Protein AF-A0AAD4MQH0-F1 (afdb_monomer_lite)

Radius of gyration: 22.45 Å; chains: 1; bounding box: 47×45×62 Å

Organism: NCBI:txid166010

pLDDT: mean 78.21, std 15.63, range [33.0, 97.38]

Foldseek 3Di:
DDDDPVVVVVVVVVVVVCCVCVVCVVVCLVVVVVDDPVVVLVVVLVLQLLLQLLLLVLLVLLVLLLCCLQPVPCSVVVCVVVVVVSVCCSNPVSCVLRVCVVPPDDSLVSSLVVLVVSLVSLVVSLVSSVVSNVVVVVVPPVDDPVVVVVVLLSVLSSVLSVLLSVLSVVVSVLSNVLSVVPVPPPPVCPSVSVSSVVVVVVSCCVSPPVSNVVSCCVSDPVVVVVVCVVVVVVVDPPDPPPPPCPDPDPDPPPPPDPD

Sequence (259 aa):
MKLNCGFQNFLNFFCSFVYARFGLVGFFIGAFYMLPKWFLGICFFYNYYNFHAENLSTFFILLNRLTSVLMPFKHKKVWKLLLPISFLAILTIPLLFTLPMNLNSTPTLLSAISSIVFCGICGFLNIATIIAYNATSESRMALSDARRAEQRIELRLTVYAIITFIAQLFFAICMTLIHVACCVLGEGWDRLFFSAFYQLPWVNDFSHIVVPSWVLLWASEPIRRLTKKELGIDKLPFGKSSTSSVAPPATLSCKFYLK

Structure (mmCIF, N/CA/C/O backbone):
data_AF-A0AAD4MQH0-F1
#
_entry.id   AF-A0AAD4MQH0-F1
#
loop_
_atom_site.group_PDB
_atom_site.id
_atom_site.type_symbol
_atom_site.label_atom_id
_atom_site.label_alt_id
_atom_site.label_comp_id
_atom_site.label_asym_id
_atom_site.label_entity_id
_atom_site.label_seq_id
_atom_site.pdbx_PDB_ins_code
_atom_site.Cartn_x
_atom_site.Cartn_y
_atom_site.Cartn_z
_atom_site.occupancy
_atom_site.B_iso_or_equiv
_atom_site.auth_seq_id
_atom_site.auth_comp_id
_atom_site.auth_asym_id
_atom_site.auth_atom_id
_atom_site.pdbx_PDB_model_num
ATOM 1 N N . MET A 1 1 ? 25.972 -12.074 22.407 1.00 46.69 1 MET A N 1
ATOM 2 C CA . MET A 1 1 ? 24.503 -11.981 22.245 1.00 46.69 1 MET A CA 1
ATOM 3 C C . MET A 1 1 ? 24.090 -13.040 21.223 1.00 46.69 1 MET A C 1
ATOM 5 O O . MET A 1 1 ? 24.496 -12.927 20.077 1.00 46.69 1 MET A O 1
ATOM 9 N N . LYS A 1 2 ? 23.433 -14.138 21.631 1.00 57.56 2 LYS A N 1
ATOM 10 C CA . LYS A 1 2 ? 23.021 -15.205 20.695 1.00 57.56 2 LYS A CA 1
ATOM 11 C C . LYS A 1 2 ? 21.746 -14.756 19.979 1.00 57.56 2 LYS A C 1
ATOM 13 O O . LYS A 1 2 ? 20.733 -14.539 20.639 1.00 57.56 2 LYS A O 1
ATOM 18 N N . LEU A 1 3 ? 21.805 -14.579 18.660 1.00 52.97 3 LEU A N 1
ATOM 19 C CA . LEU A 1 3 ? 20.613 -14.335 17.850 1.00 52.97 3 LEU A CA 1
ATOM 20 C C . LEU A 1 3 ? 19.692 -15.557 17.918 1.00 52.97 3 LEU A C 1
ATOM 22 O O . LEU A 1 3 ? 20.143 -16.701 17.944 1.00 52.97 3 LEU A O 1
ATOM 26 N N . ASN A 1 4 ? 18.390 -15.295 18.000 1.00 82.25 4 ASN A N 1
ATOM 27 C CA . ASN A 1 4 ? 17.376 -16.334 18.092 1.00 82.25 4 ASN A CA 1
ATOM 28 C C . ASN A 1 4 ? 17.416 -17.198 16.817 1.00 82.25 4 ASN A C 1
ATOM 30 O O . ASN A 1 4 ? 17.477 -16.654 15.713 1.00 82.25 4 ASN A O 1
ATOM 34 N N . CYS A 1 5 ? 17.375 -18.527 16.952 1.00 70.94 5 CYS A N 1
ATOM 35 C CA . CYS A 1 5 ? 17.541 -19.474 15.838 1.00 70.94 5 CYS A CA 1
ATOM 36 C C . CYS A 1 5 ? 16.566 -19.189 14.675 1.00 70.94 5 CYS A C 1
ATOM 38 O O . CYS A 1 5 ? 16.944 -19.261 13.507 1.00 70.94 5 CYS A O 1
ATOM 40 N N . GLY A 1 6 ? 15.344 -18.739 14.985 1.00 78.94 6 GLY A N 1
ATOM 41 C CA . GLY A 1 6 ? 14.366 -18.327 13.973 1.00 78.94 6 GLY A CA 1
ATOM 42 C C . GLY A 1 6 ? 14.792 -17.112 13.140 1.00 78.94 6 GLY A C 1
ATOM 43 O O . GLY A 1 6 ? 14.557 -17.084 11.936 1.00 78.94 6 GLY A O 1
ATOM 44 N N . PHE A 1 7 ? 15.468 -16.131 13.745 1.00 66.62 7 PHE A N 1
ATOM 45 C CA . PHE A 1 7 ? 15.927 -14.937 13.032 1.00 66.62 7 PHE A CA 1
ATOM 46 C C . PHE A 1 7 ? 17.109 -15.245 12.107 1.00 66.62 7 PHE A C 1
ATOM 48 O O . PHE A 1 7 ? 17.187 -14.718 11.001 1.00 66.62 7 PHE A O 1
ATOM 55 N N . GLN A 1 8 ? 17.996 -16.153 12.520 1.00 71.94 8 GLN A N 1
ATOM 56 C CA . GLN A 1 8 ? 19.110 -16.584 11.679 1.00 71.94 8 GLN A CA 1
ATOM 57 C C . GLN A 1 8 ? 18.639 -17.410 10.474 1.00 71.94 8 GLN A C 1
ATOM 59 O O . GLN A 1 8 ? 19.115 -17.196 9.362 1.00 71.94 8 GLN A O 1
ATOM 64 N N . ASN A 1 9 ? 17.648 -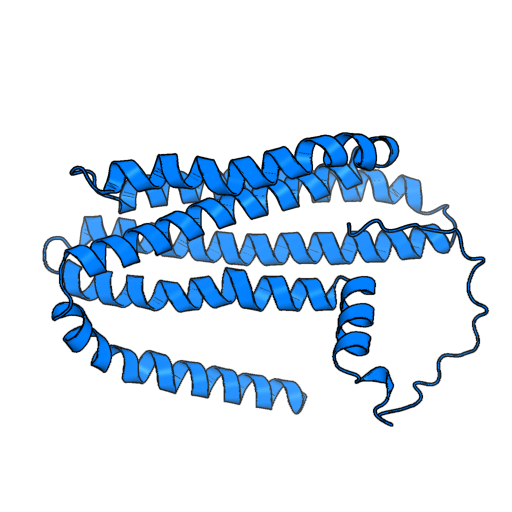18.286 10.661 1.00 70.94 9 ASN A N 1
ATOM 65 C CA . ASN A 1 9 ? 17.029 -19.018 9.553 1.00 70.94 9 ASN A CA 1
ATOM 66 C C . ASN A 1 9 ? 16.308 -18.077 8.578 1.00 70.94 9 ASN A C 1
ATOM 68 O O . ASN A 1 9 ? 16.413 -18.259 7.366 1.00 70.94 9 ASN A O 1
ATOM 72 N N . PHE A 1 10 ? 15.636 -17.042 9.091 1.00 74.31 10 PHE A N 1
ATOM 73 C CA . PHE A 1 10 ? 15.034 -16.000 8.260 1.00 74.31 10 PHE A CA 1
ATOM 74 C C . PHE A 1 10 ? 16.085 -15.242 7.441 1.00 74.31 10 PHE A C 1
ATOM 76 O O . PHE A 1 10 ? 15.916 -15.097 6.234 1.00 74.31 10 PHE A O 1
ATOM 83 N N . LEU A 1 11 ? 17.189 -14.815 8.063 1.00 67.38 11 LEU A N 1
ATOM 84 C CA . LEU A 1 11 ? 18.286 -14.138 7.365 1.00 67.38 11 LEU A CA 1
ATOM 85 C C . LEU A 1 11 ? 18.920 -15.023 6.290 1.00 67.38 11 LEU A C 1
ATOM 87 O O . LEU A 1 11 ? 19.138 -14.559 5.178 1.00 67.38 11 LEU A O 1
ATOM 91 N N . ASN A 1 12 ? 19.172 -16.298 6.584 1.00 67.12 12 ASN A N 1
ATOM 92 C CA . ASN A 1 12 ? 19.755 -17.225 5.612 1.00 67.12 12 ASN A CA 1
ATOM 93 C C . ASN A 1 12 ? 18.812 -17.493 4.431 1.00 67.12 12 ASN A C 1
ATOM 95 O O . ASN A 1 12 ? 19.265 -17.536 3.285 1.00 67.12 12 ASN A O 1
ATOM 99 N N . PHE A 1 13 ? 17.508 -17.630 4.692 1.00 74.31 13 PHE A N 1
ATOM 100 C CA . PHE A 1 13 ? 16.491 -17.722 3.646 1.00 74.31 13 PHE A CA 1
ATOM 101 C C . PHE A 1 13 ? 16.449 -16.442 2.805 1.00 74.31 13 PHE A C 1
ATOM 103 O O . PHE A 1 13 ? 16.521 -16.516 1.582 1.00 74.31 13 PHE A O 1
ATOM 110 N N . PHE A 1 14 ? 16.406 -15.277 3.453 1.00 68.50 14 PHE A N 1
ATOM 111 C CA . PHE A 1 14 ? 16.384 -13.976 2.792 1.00 68.50 14 PHE A CA 1
ATOM 112 C C . PHE A 1 14 ? 17.628 -13.764 1.920 1.00 68.50 14 PHE A C 1
ATOM 114 O O . PHE A 1 14 ? 17.500 -13.445 0.744 1.00 68.50 14 PHE A O 1
ATOM 121 N N . CYS A 1 15 ? 18.827 -14.030 2.442 1.00 63.38 15 CYS A N 1
ATOM 122 C CA . CYS A 1 15 ? 20.080 -13.903 1.698 1.00 63.38 15 CYS A CA 1
ATOM 123 C C . CYS A 1 15 ? 20.183 -14.901 0.538 1.00 63.38 15 CYS A C 1
ATOM 125 O O . CYS A 1 15 ? 20.627 -14.520 -0.540 1.00 63.38 15 CYS A O 1
ATOM 127 N N . SER A 1 16 ? 19.750 -16.155 0.714 1.00 61.25 16 SER A N 1
ATOM 128 C CA . SER A 1 16 ? 19.747 -17.153 -0.371 1.00 61.25 16 SER A CA 1
ATOM 129 C C . SER A 1 16 ? 18.724 -16.807 -1.453 1.00 61.25 16 SER A C 1
ATOM 131 O O . SER A 1 16 ? 18.993 -16.975 -2.639 1.00 61.25 16 SER A O 1
ATOM 133 N N . PHE A 1 17 ? 17.569 -16.272 -1.055 1.00 59.50 17 PHE A N 1
ATOM 134 C CA . PHE A 1 17 ? 16.542 -15.767 -1.959 1.00 59.50 17 PHE A CA 1
ATOM 135 C C . PHE A 1 17 ? 17.044 -14.554 -2.755 1.00 59.50 17 PHE A C 1
ATOM 137 O O . PHE A 1 17 ? 16.900 -14.519 -3.977 1.00 59.50 17 PHE A O 1
ATOM 144 N N . VAL A 1 18 ? 17.703 -13.603 -2.086 1.00 53.97 18 VAL A N 1
ATOM 145 C CA . VAL A 1 18 ? 18.373 -12.460 -2.720 1.00 53.97 18 VAL A CA 1
ATOM 146 C C . VAL A 1 18 ? 19.479 -12.954 -3.660 1.00 53.97 18 VAL A C 1
ATOM 148 O O . VAL A 1 18 ? 19.509 -12.583 -4.822 1.00 53.97 18 VAL A O 1
ATOM 151 N N . TYR A 1 19 ? 20.351 -13.867 -3.249 1.00 55.84 19 TYR A N 1
ATOM 152 C CA . TYR A 1 19 ? 21.415 -14.367 -4.123 1.00 55.84 19 TYR A CA 1
ATOM 153 C C . TYR A 1 19 ? 20.875 -15.091 -5.370 1.00 55.84 19 TYR A C 1
ATOM 155 O O . TYR A 1 19 ? 21.258 -14.764 -6.493 1.00 55.84 19 TYR A O 1
ATOM 163 N N . ALA A 1 20 ? 19.926 -16.016 -5.197 1.00 52.56 20 ALA A N 1
ATOM 164 C CA . ALA A 1 20 ? 19.334 -16.780 -6.296 1.00 52.56 20 ALA A CA 1
ATOM 165 C C . ALA A 1 20 ? 18.521 -15.914 -7.270 1.00 52.56 20 ALA A C 1
ATOM 167 O O . ALA A 1 20 ? 18.295 -16.316 -8.408 1.00 52.56 20 ALA A O 1
ATOM 168 N N . ARG A 1 21 ? 18.063 -14.732 -6.849 1.00 54.84 21 ARG A N 1
ATOM 169 C CA . ARG A 1 21 ? 17.312 -13.816 -7.712 1.00 54.84 21 ARG A CA 1
ATOM 170 C C . ARG A 1 21 ? 18.204 -12.717 -8.280 1.00 54.84 21 ARG A C 1
ATOM 172 O O . ARG A 1 21 ? 18.237 -12.546 -9.486 1.00 54.84 21 ARG A O 1
ATOM 179 N N . PHE A 1 22 ? 19.007 -12.038 -7.477 1.00 49.97 22 PHE A N 1
ATOM 180 C CA . PHE A 1 22 ? 19.859 -10.941 -7.943 1.00 49.97 22 PHE A CA 1
ATOM 181 C C . PHE A 1 22 ? 21.112 -11.425 -8.688 1.00 49.97 22 PHE A C 1
ATOM 183 O O . PHE A 1 22 ? 21.545 -10.759 -9.624 1.00 49.97 22 PHE A O 1
ATOM 190 N N . GLY A 1 23 ? 21.661 -12.596 -8.342 1.00 51.56 23 GLY A N 1
ATOM 191 C CA . GLY A 1 23 ? 22.808 -13.190 -9.042 1.00 51.56 23 GLY A CA 1
ATOM 192 C C . GLY A 1 23 ? 22.455 -13.813 -10.399 1.00 51.56 23 GLY A C 1
ATOM 193 O O . GLY A 1 23 ? 23.304 -13.871 -11.283 1.00 51.56 23 GLY A O 1
ATOM 194 N N . LEU A 1 24 ? 21.198 -14.237 -10.589 1.00 49.22 24 LEU A N 1
ATOM 195 C CA . LEU A 1 24 ? 20.719 -14.893 -11.815 1.00 49.22 24 LEU A CA 1
ATOM 196 C C . LEU A 1 24 ? 19.849 -13.993 -12.709 1.00 49.22 24 LEU A C 1
ATOM 198 O O . LEU A 1 24 ? 19.660 -14.324 -13.871 1.00 49.22 24 LEU A O 1
ATOM 202 N N . VAL A 1 25 ? 19.327 -12.850 -12.248 1.00 52.19 25 VAL A N 1
ATOM 203 C CA . VAL A 1 25 ? 18.443 -11.988 -13.071 1.00 52.19 25 VAL A CA 1
ATOM 204 C C . VAL A 1 25 ? 19.162 -11.326 -14.253 1.00 52.19 25 VAL A C 1
ATOM 206 O O . VAL A 1 25 ? 18.524 -11.078 -15.276 1.00 52.19 25 VAL A O 1
ATOM 209 N N . GLY A 1 26 ? 20.490 -11.171 -14.204 1.00 54.34 26 GLY A N 1
ATOM 210 C CA . GLY A 1 26 ? 21.277 -10.811 -15.392 1.00 54.34 26 GLY A CA 1
ATOM 211 C C . GLY A 1 26 ? 21.066 -11.774 -16.573 1.00 54.34 26 GLY A C 1
ATOM 212 O O . GLY A 1 26 ? 21.124 -11.354 -17.725 1.00 54.34 26 GLY A O 1
ATOM 213 N N . PHE A 1 27 ? 20.729 -13.040 -16.296 1.00 57.62 27 PHE A N 1
ATOM 214 C CA . PHE A 1 27 ? 20.430 -14.059 -17.304 1.00 57.62 27 PHE A CA 1
ATOM 215 C C . PHE A 1 27 ? 19.118 -13.786 -18.060 1.00 57.62 27 PHE A C 1
ATOM 217 O O . PHE A 1 27 ? 19.042 -13.986 -19.270 1.00 57.62 27 PHE A O 1
ATOM 224 N N . PHE A 1 28 ? 18.084 -13.289 -17.372 1.00 62.62 28 PHE A N 1
ATOM 225 C CA . PHE A 1 28 ? 16.761 -13.076 -17.972 1.00 62.62 28 PHE A CA 1
ATOM 226 C C . PHE A 1 28 ? 16.644 -11.769 -18.757 1.00 62.62 28 PHE A C 1
ATOM 228 O O . PHE A 1 28 ? 15.748 -11.652 -19.591 1.00 62.62 28 PHE A O 1
ATOM 235 N N . ILE A 1 29 ? 17.564 -10.820 -18.553 1.00 67.06 29 ILE A N 1
ATOM 236 C CA . ILE A 1 29 ? 17.613 -9.572 -19.327 1.00 67.06 29 ILE A CA 1
ATOM 237 C C . ILE A 1 29 ? 17.677 -9.874 -20.833 1.00 67.06 29 ILE A C 1
ATOM 239 O O . ILE A 1 29 ? 16.937 -9.276 -21.611 1.00 67.06 29 ILE A O 1
ATOM 243 N N . GLY A 1 30 ? 18.498 -10.849 -21.242 1.00 70.50 30 GLY A N 1
ATOM 244 C CA . GLY A 1 30 ? 18.617 -11.255 -22.646 1.00 70.50 30 GLY A CA 1
ATOM 245 C C . GLY A 1 30 ? 17.314 -11.816 -23.223 1.00 70.50 30 GLY A C 1
ATOM 246 O O . GLY A 1 30 ? 16.876 -11.380 -24.284 1.00 70.50 30 GLY A O 1
ATOM 247 N N . ALA A 1 31 ? 16.654 -12.725 -22.497 1.00 73.19 31 ALA A N 1
ATOM 248 C CA . ALA A 1 31 ? 15.363 -13.287 -22.904 1.00 73.19 31 ALA A CA 1
ATOM 249 C C . ALA A 1 31 ? 14.266 -12.216 -22.987 1.00 73.19 31 ALA A C 1
ATOM 251 O O . ALA A 1 31 ? 13.379 -12.294 -23.833 1.00 73.19 31 ALA A O 1
ATOM 252 N N . PHE A 1 32 ? 14.334 -11.191 -22.139 1.00 69.31 32 PHE A N 1
ATOM 253 C CA . PHE A 1 32 ? 13.343 -10.131 -22.148 1.00 69.31 32 PHE A CA 1
ATOM 254 C C . PHE A 1 32 ? 13.500 -9.162 -23.318 1.00 69.31 32 PHE A C 1
ATOM 256 O O . PHE A 1 32 ? 12.503 -8.745 -23.900 1.00 69.31 32 PHE A O 1
ATOM 263 N N . TYR A 1 33 ? 14.732 -8.850 -23.729 1.00 71.62 33 TYR A N 1
ATOM 264 C CA . TYR A 1 33 ? 14.957 -8.076 -24.956 1.00 71.62 33 TYR A CA 1
ATOM 265 C C . TYR A 1 33 ? 14.463 -8.791 -26.218 1.00 71.62 33 TYR A C 1
ATOM 267 O O . TYR A 1 33 ? 14.239 -8.143 -27.238 1.00 71.62 33 TYR A O 1
ATOM 275 N N . MET A 1 34 ? 14.261 -10.109 -26.147 1.00 82.12 34 MET A N 1
ATOM 276 C CA . MET A 1 34 ? 13.648 -10.888 -27.221 1.00 82.12 34 MET A CA 1
ATOM 277 C C . MET A 1 34 ? 12.112 -10.837 -27.209 1.00 82.12 34 MET A C 1
ATOM 279 O O . MET A 1 34 ? 11.488 -11.313 -28.158 1.00 82.12 34 MET A O 1
ATOM 283 N N . LEU A 1 35 ? 11.477 -10.276 -26.171 1.00 78.69 35 LEU A N 1
ATOM 284 C CA . LEU A 1 35 ? 10.020 -10.195 -26.110 1.00 78.69 35 LEU A CA 1
ATOM 285 C C . LEU A 1 35 ? 9.473 -9.129 -27.072 1.00 78.69 35 LEU A C 1
ATOM 287 O O . LEU A 1 35 ? 10.065 -8.059 -27.242 1.00 78.69 35 LEU A O 1
ATOM 291 N N . PRO A 1 36 ? 8.297 -9.370 -27.676 1.00 85.88 36 PRO A N 1
ATOM 292 C CA . PRO A 1 36 ? 7.655 -8.389 -28.540 1.00 85.88 36 PRO A CA 1
ATOM 293 C C . PRO A 1 36 ? 7.344 -7.074 -27.811 1.00 85.88 36 PRO A C 1
ATOM 295 O O . PRO A 1 36 ? 6.862 -7.081 -26.679 1.00 85.88 36 PRO A O 1
ATOM 298 N N . LYS A 1 37 ? 7.505 -5.934 -28.497 1.00 80.25 37 LYS A N 1
ATOM 299 C CA . LYS A 1 37 ? 7.244 -4.589 -27.937 1.00 80.25 37 LYS A CA 1
ATOM 300 C C . LYS A 1 37 ? 5.857 -4.441 -27.299 1.00 80.25 37 LYS A C 1
ATOM 302 O O . LYS A 1 37 ? 5.732 -3.803 -26.260 1.00 80.25 37 LYS A O 1
ATOM 307 N N . TRP A 1 38 ? 4.824 -5.042 -27.895 1.00 84.00 38 TRP A N 1
ATOM 308 C CA . TRP A 1 38 ? 3.459 -4.993 -27.357 1.00 84.00 38 TRP A CA 1
ATOM 309 C C . TRP A 1 38 ? 3.357 -5.668 -25.983 1.00 84.00 38 TRP A C 1
ATOM 311 O O . TRP A 1 38 ? 2.655 -5.172 -25.106 1.00 84.00 38 TRP A O 1
ATOM 321 N N . PHE A 1 39 ? 4.099 -6.758 -25.771 1.00 80.31 39 PHE A N 1
ATOM 322 C CA . PHE A 1 39 ? 4.137 -7.462 -24.495 1.00 80.31 39 PHE A CA 1
ATOM 323 C C . PHE A 1 39 ? 4.834 -6.608 -23.434 1.00 80.31 39 PHE A C 1
ATOM 325 O O . PHE A 1 39 ? 4.336 -6.482 -22.318 1.00 80.31 39 PHE A O 1
ATOM 332 N N . LEU A 1 40 ? 5.924 -5.930 -23.812 1.00 76.69 40 LEU A N 1
ATOM 333 C CA . LEU A 1 40 ? 6.601 -4.977 -22.929 1.00 76.69 40 LEU A CA 1
ATOM 334 C C . LEU A 1 40 ? 5.663 -3.848 -22.504 1.00 76.69 40 LEU A C 1
ATOM 336 O O . LEU A 1 40 ? 5.616 -3.509 -21.324 1.00 76.69 40 LEU A O 1
ATOM 340 N N . GLY A 1 41 ? 4.874 -3.319 -23.442 1.00 79.06 41 GLY A N 1
ATOM 341 C CA . GLY A 1 41 ? 3.848 -2.316 -23.159 1.00 79.06 41 GLY A CA 1
ATOM 342 C C . GLY A 1 41 ? 2.825 -2.785 -22.119 1.00 79.06 41 GLY A C 1
ATOM 343 O O . GLY A 1 41 ? 2.518 -2.036 -21.194 1.00 79.06 41 GLY A O 1
ATOM 344 N N . ILE A 1 42 ? 2.355 -4.036 -22.207 1.00 80.88 42 ILE A N 1
ATOM 345 C CA . ILE A 1 42 ? 1.445 -4.628 -21.209 1.00 80.88 42 ILE A CA 1
ATOM 346 C C . ILE A 1 42 ? 2.120 -4.729 -19.836 1.00 80.88 42 ILE A C 1
ATOM 348 O O . ILE A 1 42 ? 1.516 -4.355 -18.830 1.00 80.88 42 ILE A O 1
ATOM 352 N N . CYS A 1 43 ? 3.372 -5.195 -19.777 1.00 79.81 43 CYS A N 1
ATOM 353 C CA . CYS A 1 43 ? 4.120 -5.277 -18.520 1.00 79.81 43 CYS A CA 1
ATOM 354 C C . CYS A 1 43 ? 4.306 -3.896 -17.875 1.00 79.81 43 CYS A C 1
ATOM 356 O O . CYS A 1 43 ? 4.086 -3.746 -16.672 1.00 79.81 43 CYS A O 1
ATOM 358 N N . PHE A 1 44 ? 4.666 -2.879 -18.664 1.00 77.75 44 PHE A N 1
ATOM 359 C CA . PHE A 1 44 ? 4.772 -1.505 -18.175 1.00 77.75 44 PHE A CA 1
ATOM 360 C C . PHE A 1 44 ? 3.427 -0.987 -17.672 1.00 77.75 44 PHE A C 1
ATOM 362 O O . PHE A 1 44 ? 3.360 -0.486 -16.550 1.00 77.75 44 PHE A O 1
ATOM 369 N N . PHE A 1 45 ? 2.356 -1.160 -18.450 1.00 84.44 45 PHE A N 1
ATOM 370 C CA . PHE A 1 45 ? 1.009 -0.764 -18.046 1.00 84.44 45 PHE A CA 1
ATOM 371 C C . PHE A 1 45 ? 0.624 -1.374 -16.695 1.00 84.44 45 PHE A C 1
ATOM 373 O O . PHE A 1 45 ? 0.202 -0.646 -15.800 1.00 84.44 45 PHE A O 1
ATOM 380 N N . TYR A 1 46 ? 0.819 -2.685 -16.525 1.00 84.75 46 TYR A N 1
ATOM 381 C CA . TYR A 1 46 ? 0.490 -3.389 -15.286 1.00 84.75 46 TYR A CA 1
ATOM 382 C C . TYR A 1 46 ? 1.287 -2.852 -14.090 1.00 84.75 46 TYR A C 1
ATOM 384 O O . TYR A 1 46 ? 0.706 -2.570 -13.043 1.00 84.75 46 TYR A O 1
ATOM 392 N N . ASN A 1 47 ? 2.597 -2.649 -14.249 1.00 81.38 47 ASN A N 1
ATOM 393 C CA . ASN A 1 47 ? 3.449 -2.130 -13.177 1.00 81.38 47 ASN A CA 1
ATOM 394 C C . ASN A 1 47 ? 3.040 -0.714 -12.748 1.00 81.38 47 ASN A C 1
ATOM 396 O O . ASN A 1 47 ? 2.837 -0.467 -11.561 1.00 81.38 47 ASN A O 1
ATOM 400 N N . TYR A 1 48 ? 2.863 0.208 -13.699 1.00 82.62 48 TYR A N 1
ATOM 401 C CA . TYR A 1 48 ? 2.441 1.575 -13.376 1.00 82.62 48 TYR A CA 1
ATOM 402 C C . TYR A 1 48 ? 1.021 1.621 -12.803 1.00 82.62 48 TYR A C 1
ATOM 404 O O . TYR A 1 48 ? 0.748 2.400 -11.889 1.00 82.62 48 TYR A O 1
ATOM 412 N N . TYR A 1 49 ? 0.120 0.775 -13.305 1.00 88.69 49 TYR A N 1
ATOM 413 C CA . TYR A 1 49 ? -1.257 0.714 -12.826 1.00 88.69 49 TYR A CA 1
ATOM 414 C C . TYR A 1 49 ? -1.301 0.283 -11.361 1.00 88.69 49 TYR A C 1
ATOM 416 O O . TYR A 1 49 ? -1.912 0.974 -10.543 1.00 88.69 49 TYR A O 1
ATOM 424 N N . ASN A 1 50 ? -0.607 -0.807 -11.018 1.00 87.00 50 ASN A N 1
ATOM 425 C CA . ASN A 1 50 ? -0.548 -1.290 -9.640 1.00 87.00 50 ASN A CA 1
ATOM 426 C C . ASN A 1 50 ? 0.084 -0.260 -8.713 1.00 87.00 50 ASN A C 1
ATOM 428 O O . ASN A 1 50 ? -0.497 0.040 -7.674 1.00 87.00 50 ASN A O 1
ATOM 432 N N . PHE A 1 51 ? 1.175 0.376 -9.143 1.00 85.06 51 PHE A N 1
ATOM 433 C CA . PHE A 1 51 ? 1.816 1.437 -8.375 1.00 85.06 51 PHE A CA 1
ATOM 434 C C . PHE A 1 51 ? 0.834 2.559 -7.981 1.00 85.06 51 PHE A C 1
ATOM 436 O O . PHE A 1 51 ? 0.746 2.961 -6.816 1.00 85.06 51 PHE A O 1
ATOM 443 N N . HIS A 1 52 ? 0.047 3.069 -8.934 1.00 89.12 52 HIS A N 1
ATOM 444 C CA . HIS A 1 52 ? -0.952 4.098 -8.634 1.00 89.12 52 HIS A CA 1
ATOM 445 C C . HIS A 1 52 ? -2.114 3.555 -7.786 1.00 89.12 52 HIS A C 1
ATOM 447 O O . HIS A 1 52 ? -2.579 4.250 -6.877 1.00 89.12 52 HIS A O 1
ATOM 453 N N . ALA A 1 53 ? -2.570 2.325 -8.047 1.00 91.81 53 ALA A N 1
ATOM 454 C CA . ALA A 1 53 ? -3.633 1.678 -7.277 1.00 91.81 53 ALA A CA 1
ATOM 455 C C . ALA A 1 53 ? -3.243 1.506 -5.801 1.00 91.81 53 ALA A C 1
ATOM 457 O O . ALA A 1 53 ? -4.050 1.752 -4.904 1.00 91.81 53 ALA A O 1
ATOM 458 N N . GLU A 1 54 ? -1.992 1.150 -5.533 1.00 86.81 54 GLU A N 1
ATOM 459 C CA . GLU A 1 54 ? -1.452 0.948 -4.190 1.00 86.81 54 GLU A CA 1
ATOM 460 C C . GLU A 1 54 ? -1.264 2.261 -3.433 1.00 86.81 54 GLU A C 1
ATOM 462 O O . GLU A 1 54 ? -1.615 2.349 -2.252 1.00 86.81 54 GLU A O 1
ATOM 467 N N . ASN A 1 55 ? -0.760 3.306 -4.095 1.00 89.38 55 ASN A N 1
ATOM 468 C CA . ASN A 1 55 ? -0.690 4.644 -3.503 1.00 89.38 55 ASN A CA 1
ATOM 469 C C . ASN A 1 55 ? -2.077 5.121 -3.062 1.00 89.38 55 ASN A C 1
ATOM 471 O O . ASN A 1 55 ? -2.254 5.612 -1.942 1.00 89.38 55 ASN A O 1
ATOM 475 N N . LEU A 1 56 ? -3.080 4.905 -3.913 1.00 93.75 56 LEU A N 1
ATOM 476 C CA . LEU A 1 56 ? -4.456 5.274 -3.621 1.00 93.75 56 LEU A CA 1
ATOM 477 C C . LEU A 1 56 ? -5.083 4.386 -2.531 1.00 93.75 56 LEU A C 1
ATOM 479 O O . LEU A 1 56 ? -5.792 4.887 -1.657 1.00 93.75 56 LEU A O 1
ATOM 483 N N . SER A 1 57 ? -4.776 3.088 -2.524 1.00 92.31 57 SER A N 1
ATOM 484 C CA . SER A 1 57 ? -5.187 2.160 -1.465 1.00 92.31 57 SER A CA 1
ATOM 485 C C . SER A 1 57 ? -4.652 2.597 -0.100 1.00 92.31 57 SER A C 1
ATOM 487 O O . SER A 1 57 ? -5.423 2.735 0.855 1.00 92.31 57 SER A O 1
ATOM 489 N N . THR A 1 58 ? -3.360 2.920 -0.003 1.00 90.69 58 THR A N 1
ATOM 490 C CA . THR A 1 58 ? -2.776 3.394 1.259 1.00 90.69 58 THR A CA 1
ATOM 491 C C . THR A 1 58 ? -3.340 4.738 1.685 1.00 90.69 58 THR A C 1
ATOM 493 O O . THR A 1 58 ? -3.632 4.911 2.868 1.00 90.69 58 THR A O 1
ATOM 496 N N . PHE A 1 59 ? -3.590 5.657 0.749 1.00 94.44 59 PHE A N 1
ATOM 497 C CA . PHE A 1 59 ? -4.318 6.889 1.052 1.00 94.44 59 PHE A CA 1
ATOM 498 C C . PHE A 1 59 ? -5.663 6.595 1.739 1.00 94.44 59 PHE A C 1
ATOM 500 O O . PHE A 1 59 ? -5.941 7.144 2.808 1.00 94.44 59 PHE A O 1
ATOM 507 N N . PHE A 1 60 ? -6.473 5.680 1.195 1.00 95.25 60 PHE A N 1
ATOM 508 C CA . PHE A 1 60 ? -7.757 5.319 1.802 1.00 95.25 60 PHE A CA 1
ATOM 509 C C . PHE A 1 60 ? -7.609 4.579 3.136 1.00 95.25 60 PHE A C 1
ATOM 511 O O . PHE A 1 60 ? -8.402 4.822 4.048 1.00 95.25 60 PHE A O 1
ATOM 518 N N . ILE A 1 61 ? -6.591 3.733 3.305 1.00 92.44 61 ILE A N 1
ATOM 519 C CA . ILE A 1 61 ? -6.282 3.094 4.595 1.00 92.44 61 ILE A CA 1
ATOM 520 C C . ILE A 1 61 ? -5.946 4.156 5.650 1.00 92.44 61 ILE A C 1
ATOM 522 O O . ILE A 1 61 ? -6.471 4.108 6.765 1.00 92.44 61 ILE A O 1
ATOM 526 N N . LEU A 1 62 ? -5.113 5.139 5.313 1.00 93.69 62 LEU A N 1
ATOM 527 C CA . LEU A 1 62 ? -4.737 6.223 6.221 1.00 93.69 62 LEU A CA 1
ATOM 528 C C . LEU A 1 62 ? -5.921 7.131 6.539 1.00 93.69 62 LEU A C 1
ATOM 530 O O . LEU A 1 62 ? -6.150 7.468 7.701 1.00 93.69 62 LEU A O 1
ATOM 534 N N . LEU A 1 63 ? -6.741 7.447 5.539 1.00 95.50 63 LEU A N 1
ATOM 535 C CA . LEU A 1 63 ? -7.979 8.189 5.739 1.00 95.50 63 LEU A CA 1
ATOM 536 C C . LEU A 1 63 ? -8.955 7.420 6.644 1.00 95.50 63 LEU A C 1
ATOM 538 O O . LEU A 1 63 ? -9.613 8.019 7.501 1.00 95.50 63 LEU A O 1
ATOM 542 N N . ASN A 1 64 ? -9.030 6.092 6.504 1.00 94.75 64 ASN A N 1
ATOM 543 C CA . ASN A 1 64 ? -9.836 5.227 7.369 1.00 94.75 64 ASN A CA 1
ATOM 544 C C . ASN A 1 64 ? -9.383 5.308 8.818 1.00 94.75 64 ASN A C 1
ATOM 546 O O . ASN A 1 64 ? -10.220 5.470 9.712 1.00 94.75 64 ASN A O 1
ATOM 550 N N . ARG A 1 65 ? -8.068 5.267 9.033 1.00 93.06 65 ARG A N 1
ATOM 551 C CA . ARG A 1 65 ? -7.460 5.393 10.357 1.00 93.06 65 ARG A CA 1
ATOM 552 C C . ARG A 1 65 ? -7.734 6.753 10.966 1.00 93.06 65 ARG A C 1
ATO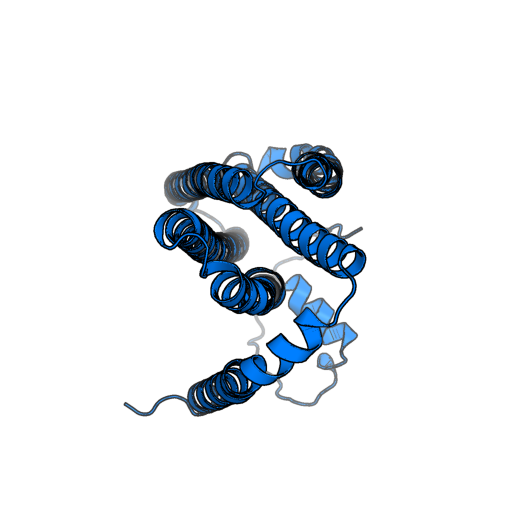M 554 O O . ARG A 1 65 ? -8.305 6.804 12.055 1.00 93.06 65 ARG A O 1
ATOM 561 N N . LEU A 1 66 ? -7.440 7.827 10.243 1.00 95.06 66 LEU A N 1
ATOM 562 C CA . LEU A 1 66 ? -7.691 9.185 10.707 1.00 95.06 66 LEU A CA 1
ATOM 563 C C . LEU A 1 66 ? -9.168 9.375 11.083 1.00 95.06 66 LEU A C 1
ATOM 565 O O . LEU A 1 66 ? -9.480 9.869 12.165 1.00 95.06 66 LEU A O 1
ATOM 569 N N . THR A 1 67 ? -10.086 8.885 10.244 1.00 94.94 67 THR A N 1
ATOM 570 C CA . THR A 1 67 ? -11.533 8.926 10.514 1.00 94.94 67 THR A CA 1
ATOM 571 C C . THR A 1 67 ? -11.912 8.121 11.758 1.00 94.94 67 THR A C 1
ATOM 573 O O . THR A 1 67 ? -12.778 8.552 12.518 1.00 94.94 67 THR A O 1
ATOM 576 N N . SER A 1 68 ? -11.300 6.950 11.975 1.00 93.25 68 SER A N 1
ATOM 577 C CA . SER A 1 68 ? -11.594 6.106 13.144 1.00 93.25 68 SER A CA 1
ATOM 578 C C . SER A 1 68 ? -11.167 6.765 14.452 1.00 93.25 68 SER A C 1
ATOM 580 O O . SER A 1 68 ? -11.877 6.662 15.450 1.00 93.25 68 SER A O 1
ATOM 582 N N . VAL A 1 69 ? -10.056 7.506 14.417 1.00 92.38 69 VAL A N 1
ATOM 583 C CA . VAL A 1 69 ? -9.527 8.226 15.576 1.00 92.38 69 VAL A CA 1
ATOM 584 C C . VAL A 1 69 ? -10.339 9.495 15.839 1.00 92.38 69 VAL A C 1
ATOM 586 O O . VAL A 1 69 ? -10.798 9.694 16.962 1.00 92.38 69 VAL A O 1
ATOM 589 N N . LEU A 1 70 ? -10.565 10.323 14.812 1.00 94.38 70 LEU A N 1
ATOM 590 C CA . LEU A 1 70 ? -11.253 11.612 14.957 1.00 94.38 70 LEU A CA 1
ATOM 591 C C . LEU A 1 70 ? -12.764 11.475 15.180 1.00 94.38 70 LEU A C 1
ATOM 593 O O . LEU A 1 70 ? -13.366 12.288 15.877 1.00 94.38 70 LEU A O 1
ATOM 597 N N . MET A 1 71 ? -13.407 10.481 14.561 1.00 94.00 71 MET A N 1
ATOM 598 C CA . MET A 1 71 ? -14.870 10.378 14.506 1.00 94.00 71 MET A CA 1
ATOM 599 C C . MET A 1 71 ? -15.381 8.962 14.818 1.00 94.00 71 MET A C 1
ATOM 601 O O . MET A 1 71 ? -16.131 8.392 14.016 1.00 94.00 71 MET A O 1
ATOM 605 N N . PRO A 1 72 ? -15.077 8.389 15.998 1.00 89.62 72 PRO A N 1
ATOM 606 C CA . PRO A 1 72 ? -15.408 6.997 16.314 1.00 89.62 72 PRO A CA 1
ATOM 607 C C . PRO A 1 72 ? -16.914 6.693 16.214 1.00 89.62 72 PRO A C 1
ATOM 609 O O . PRO A 1 72 ? -17.310 5.667 15.666 1.00 89.62 72 PRO A O 1
ATOM 612 N N . PHE A 1 73 ? -17.784 7.617 16.643 1.00 91.25 73 PHE A N 1
ATOM 613 C CA . PHE A 1 73 ? -19.243 7.416 16.619 1.00 91.25 73 PHE A CA 1
ATOM 614 C C . PHE A 1 73 ? -19.860 7.456 15.213 1.00 91.25 73 PHE A C 1
ATOM 616 O O . PHE A 1 73 ? -20.907 6.853 14.970 1.00 91.25 73 PHE A O 1
ATOM 623 N N . LYS A 1 74 ? -19.235 8.181 14.277 1.00 93.94 74 LYS A N 1
ATOM 624 C CA . LYS A 1 74 ? -19.730 8.336 12.899 1.00 93.94 74 LYS A CA 1
ATOM 625 C C . LYS A 1 74 ? -18.986 7.447 11.904 1.00 93.94 74 LYS A C 1
ATOM 627 O O . LYS A 1 74 ? -19.498 7.248 10.802 1.00 93.94 74 LYS A O 1
ATOM 632 N N . HIS A 1 75 ? -17.845 6.871 12.296 1.00 93.62 75 HIS A N 1
ATOM 633 C CA . HIS A 1 75 ? -16.963 6.066 11.445 1.00 93.62 75 HIS A CA 1
ATOM 634 C C . HIS A 1 75 ? -17.729 5.022 10.628 1.00 93.62 75 HIS A C 1
ATOM 636 O O . HIS A 1 75 ? -17.628 5.014 9.403 1.00 93.62 75 HIS A O 1
ATOM 642 N N . LYS A 1 76 ? -18.600 4.236 11.274 1.00 93.38 76 LYS A N 1
ATOM 643 C CA . LYS A 1 76 ? -19.402 3.196 10.608 1.00 93.38 76 LYS A CA 1
ATOM 644 C C . LYS A 1 76 ? -20.308 3.740 9.498 1.00 93.38 76 LYS A C 1
ATOM 646 O O . LYS A 1 76 ? -20.449 3.099 8.461 1.00 93.38 76 LYS A O 1
ATOM 651 N N . LYS A 1 77 ? -20.947 4.898 9.708 1.00 96.19 77 LYS A N 1
ATOM 652 C CA . LYS A 1 77 ? -21.837 5.511 8.705 1.00 96.19 77 LYS A CA 1
ATOM 653 C C . LYS A 1 77 ? -21.028 6.061 7.532 1.00 96.19 77 LYS A C 1
ATOM 655 O O . LYS A 1 77 ? -21.389 5.806 6.389 1.00 96.19 77 LYS A O 1
ATOM 660 N N . VAL A 1 78 ? -19.926 6.753 7.831 1.00 96.56 78 VAL A N 1
ATOM 661 C CA . VAL A 1 78 ? -19.024 7.332 6.824 1.00 96.56 78 VAL A CA 1
ATOM 662 C C . VAL A 1 78 ? -18.442 6.233 5.936 1.00 96.56 78 VAL A C 1
ATOM 664 O O . VAL A 1 78 ? -18.564 6.298 4.717 1.00 96.56 78 VAL A O 1
ATOM 667 N N . TRP A 1 79 ? -17.886 5.176 6.530 1.00 96.19 79 TRP A N 1
ATOM 668 C CA . TRP A 1 79 ? -17.207 4.124 5.774 1.00 96.19 79 TRP A CA 1
ATOM 669 C C . TRP A 1 79 ? -18.140 3.142 5.077 1.00 96.19 79 TRP A C 1
ATOM 671 O O . TRP A 1 79 ? -17.735 2.550 4.086 1.00 96.19 79 TRP A O 1
ATOM 681 N N . LYS A 1 80 ? -19.408 3.030 5.488 1.00 96.12 80 LYS A N 1
ATOM 682 C CA . LYS A 1 80 ? -20.402 2.289 4.697 1.00 96.12 80 LYS A CA 1
ATOM 683 C C . LYS A 1 80 ? -20.604 2.909 3.307 1.00 96.12 80 LYS A C 1
ATOM 685 O O . LYS A 1 80 ? -20.823 2.176 2.350 1.00 96.12 80 LYS A O 1
ATOM 690 N N . LEU A 1 81 ? -20.531 4.238 3.210 1.00 96.19 81 LEU A N 1
ATOM 691 C CA . LEU A 1 81 ? -20.633 4.963 1.943 1.00 96.19 81 LEU A CA 1
ATOM 692 C C . LEU A 1 81 ? -19.275 5.073 1.239 1.00 96.19 81 LEU A C 1
ATOM 694 O O . LEU A 1 81 ? -19.190 4.863 0.035 1.00 96.19 81 LEU A O 1
ATOM 698 N N . LEU A 1 82 ? -18.213 5.389 1.984 1.00 95.56 82 LEU A N 1
ATOM 699 C CA . LEU A 1 82 ? -16.900 5.662 1.402 1.00 95.56 82 LEU A CA 1
ATOM 700 C C . LEU A 1 82 ? -16.186 4.398 0.905 1.00 95.56 82 LEU A C 1
ATOM 702 O O . LEU A 1 82 ? -15.393 4.492 -0.021 1.00 95.56 82 LEU A O 1
ATOM 706 N N . LEU A 1 83 ? -16.470 3.219 1.465 1.00 95.12 83 LEU A N 1
ATOM 707 C CA . LEU A 1 83 ? -15.816 1.969 1.065 1.00 95.12 83 LEU A CA 1
ATOM 708 C C . LEU A 1 83 ? -16.055 1.597 -0.413 1.00 95.12 83 LEU A C 1
ATOM 710 O O . LEU A 1 83 ? -15.062 1.447 -1.125 1.00 95.12 83 LEU A O 1
ATOM 714 N N . PRO A 1 84 ? -17.297 1.512 -0.936 1.00 97.06 84 PRO A N 1
ATOM 715 C CA . PRO A 1 84 ? -17.503 1.239 -2.361 1.00 97.06 84 PRO A CA 1
ATOM 716 C C . PRO A 1 84 ? -16.915 2.337 -3.260 1.00 97.06 84 PRO A C 1
ATOM 718 O O . PRO A 1 84 ? -16.366 2.031 -4.314 1.00 97.06 84 PRO A O 1
ATOM 721 N N . ILE A 1 85 ? -16.954 3.601 -2.820 1.00 97.38 85 ILE A N 1
ATOM 722 C CA . ILE A 1 85 ? -16.339 4.723 -3.546 1.00 97.38 85 ILE A CA 1
ATOM 723 C C . ILE A 1 85 ? -14.818 4.552 -3.610 1.00 97.38 85 ILE A C 1
ATOM 725 O O . ILE A 1 85 ? -14.233 4.711 -4.675 1.00 97.38 85 ILE A O 1
ATOM 729 N N . SER A 1 86 ? -14.181 4.188 -2.495 1.00 96.75 86 SER A N 1
ATOM 730 C CA . SER A 1 86 ? -12.736 3.963 -2.435 1.00 96.75 86 SER A CA 1
ATOM 731 C C . SER A 1 86 ? -12.307 2.816 -3.342 1.00 96.75 86 SER A C 1
ATOM 733 O O . SER A 1 86 ? -11.329 2.948 -4.067 1.00 96.75 86 SER A O 1
ATOM 735 N N . PHE A 1 87 ? -13.085 1.733 -3.379 1.00 96.19 87 PHE A N 1
ATOM 736 C CA . PHE A 1 87 ? -12.826 0.603 -4.263 1.00 96.19 87 PHE A CA 1
ATOM 737 C C . PHE A 1 87 ? -12.916 1.007 -5.739 1.00 96.19 87 PHE A C 1
ATOM 739 O O . PHE A 1 87 ? -11.993 0.749 -6.508 1.00 96.19 87 PHE A O 1
ATOM 746 N N . LEU A 1 88 ? -13.984 1.713 -6.126 1.00 97.25 88 LEU A N 1
ATOM 747 C CA . LEU A 1 88 ? -14.132 2.227 -7.490 1.00 97.25 88 LEU A CA 1
ATOM 748 C C . LEU A 1 88 ? -13.008 3.202 -7.856 1.00 97.25 88 LEU A C 1
ATOM 750 O O . LEU A 1 88 ? -12.478 3.130 -8.962 1.00 97.25 88 LEU A O 1
ATOM 754 N N . ALA A 1 89 ? -12.611 4.080 -6.936 1.00 96.81 89 ALA A N 1
ATOM 755 C CA . ALA A 1 89 ? -11.515 5.018 -7.145 1.00 96.81 89 ALA A CA 1
ATOM 756 C C . ALA A 1 89 ? -10.178 4.289 -7.358 1.00 96.81 89 ALA A C 1
ATOM 758 O O . ALA A 1 89 ? -9.467 4.607 -8.308 1.00 96.81 89 ALA A O 1
ATOM 759 N N . ILE A 1 90 ? -9.868 3.278 -6.537 1.00 96.00 90 ILE A N 1
ATOM 760 C CA . ILE A 1 90 ? -8.659 2.442 -6.662 1.00 96.00 90 ILE A CA 1
ATOM 761 C C . ILE A 1 90 ? -8.595 1.738 -8.021 1.00 96.00 90 ILE A C 1
ATOM 763 O O . ILE A 1 90 ? -7.508 1.578 -8.559 1.00 96.00 90 ILE A O 1
ATOM 767 N N . LEU A 1 91 ? -9.732 1.350 -8.600 1.00 95.75 91 LEU A N 1
ATOM 768 C CA . LEU A 1 91 ? -9.760 0.708 -9.917 1.00 95.75 91 LEU A CA 1
ATOM 769 C C . LEU A 1 91 ? -9.707 1.702 -11.084 1.00 95.75 91 LEU A C 1
ATOM 771 O O . LEU A 1 91 ? -9.066 1.448 -12.098 1.00 95.75 91 LEU A O 1
ATOM 775 N N . THR A 1 92 ? -10.404 2.831 -10.974 1.00 96.06 92 THR A N 1
ATOM 776 C CA . THR A 1 92 ? -10.620 3.739 -12.114 1.00 96.06 92 THR A CA 1
ATOM 777 C C . THR A 1 92 ? -9.556 4.820 -12.235 1.00 96.06 92 THR A C 1
ATOM 779 O O . THR A 1 92 ? -9.117 5.120 -13.343 1.00 96.06 92 THR A O 1
ATOM 782 N N . ILE A 1 93 ? -9.106 5.396 -11.119 1.00 95.12 93 ILE A N 1
ATOM 783 C CA . ILE A 1 93 ? -8.160 6.516 -11.134 1.00 95.12 93 ILE A CA 1
ATOM 784 C C . ILE A 1 93 ? -6.800 6.098 -11.716 1.00 95.12 93 ILE A C 1
ATOM 786 O O . ILE A 1 93 ? -6.305 6.815 -12.584 1.00 95.12 93 ILE A O 1
ATOM 790 N N . PRO A 1 94 ? -6.201 4.948 -11.343 1.00 93.38 94 PRO A N 1
ATOM 791 C CA . PRO A 1 94 ? -4.951 4.499 -11.952 1.00 93.38 94 PRO A CA 1
ATOM 792 C C . PRO A 1 94 ? -5.021 4.342 -13.474 1.00 93.38 94 PRO A C 1
ATOM 794 O O . PRO A 1 94 ? -4.057 4.699 -14.143 1.00 93.38 94 PRO A O 1
ATOM 797 N N . LEU A 1 95 ? -6.160 3.904 -14.036 1.00 92.25 95 LEU A N 1
ATOM 798 C CA . LEU A 1 95 ? -6.341 3.821 -15.496 1.00 92.25 95 LEU A CA 1
ATOM 799 C C . LEU A 1 95 ? -6.177 5.187 -16.166 1.00 92.25 95 LEU A C 1
ATOM 801 O O . LEU A 1 95 ? -5.572 5.279 -17.231 1.00 92.25 95 LEU A O 1
ATOM 805 N N . LEU A 1 96 ? -6.686 6.253 -15.543 1.00 90.62 96 LEU A N 1
ATOM 806 C CA . LEU A 1 96 ? -6.568 7.612 -16.077 1.00 90.62 96 LEU A CA 1
ATOM 807 C C . LEU A 1 96 ? -5.109 8.085 -16.123 1.00 90.62 96 LEU A C 1
ATOM 809 O O . LEU A 1 96 ? -4.748 8.848 -17.015 1.00 90.62 96 LEU A O 1
ATOM 813 N N . PHE A 1 97 ? -4.271 7.616 -15.194 1.00 87.25 97 PHE A N 1
ATOM 814 C CA . PHE A 1 97 ? -2.841 7.929 -15.172 1.00 87.25 97 PHE A CA 1
ATOM 815 C C . PHE A 1 97 ? -2.025 7.062 -16.135 1.00 87.25 97 PHE A C 1
ATOM 817 O O . PHE A 1 97 ? -1.046 7.549 -16.700 1.00 87.25 97 PHE A O 1
ATOM 824 N N . THR A 1 98 ? -2.412 5.801 -16.348 1.00 87.50 98 THR A N 1
ATOM 825 C CA . THR A 1 98 ? -1.627 4.860 -17.159 1.00 87.50 98 THR A CA 1
ATOM 826 C C . THR A 1 98 ? -1.995 4.834 -18.636 1.00 87.50 98 THR A C 1
ATOM 828 O O . THR A 1 98 ? -1.111 4.633 -19.465 1.00 87.50 98 THR A O 1
ATOM 831 N N . LEU A 1 99 ? -3.257 5.069 -19.007 1.00 86.25 99 LEU A N 1
ATOM 832 C CA . LEU A 1 99 ? -3.686 5.067 -20.414 1.00 86.25 99 LEU A CA 1
ATOM 833 C C . LEU A 1 99 ? -2.937 6.086 -21.300 1.00 86.25 99 LEU A C 1
ATOM 835 O O . LEU A 1 99 ? -2.530 5.708 -22.402 1.00 86.25 99 LEU A O 1
ATOM 839 N N . PRO A 1 100 ? -2.678 7.336 -20.856 1.00 79.81 100 PRO A N 1
ATOM 840 C CA . PRO A 1 100 ? -1.956 8.319 -21.666 1.00 79.81 100 PRO A CA 1
ATOM 841 C C . PRO A 1 100 ? -0.488 7.951 -21.927 1.00 79.81 100 PRO A C 1
ATOM 843 O O . PRO A 1 100 ? 0.132 8.513 -22.829 1.00 79.81 100 PRO A O 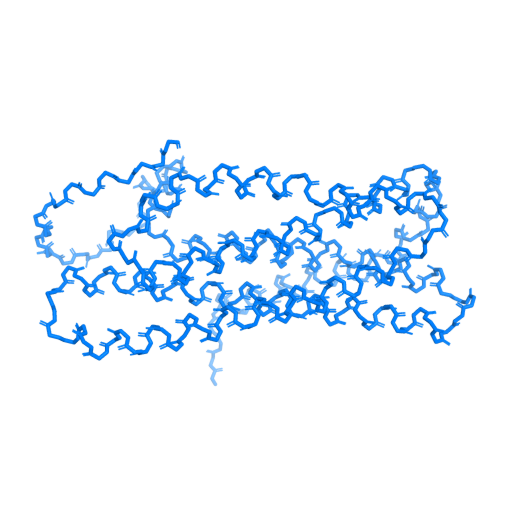1
ATOM 846 N N . MET A 1 101 ? 0.087 7.012 -21.164 1.00 70.50 101 MET A N 1
ATOM 847 C CA . MET A 1 101 ? 1.498 6.625 -21.291 1.00 70.50 101 MET A CA 1
ATOM 848 C C . MET A 1 101 ? 1.810 5.899 -22.607 1.00 70.50 101 MET A C 1
ATOM 850 O O . MET A 1 101 ? 2.970 5.825 -22.998 1.00 70.50 101 MET A O 1
ATOM 854 N N . ASN A 1 102 ? 0.796 5.408 -23.326 1.00 64.81 102 ASN A N 1
ATOM 855 C CA . ASN A 1 102 ? 0.986 4.710 -24.600 1.00 64.81 102 ASN A CA 1
ATOM 856 C C . ASN A 1 102 ? 1.151 5.665 -25.810 1.00 64.81 102 ASN A C 1
ATOM 858 O O . ASN A 1 102 ? 1.289 5.197 -26.936 1.00 64.81 102 ASN A O 1
ATOM 862 N N . LEU A 1 103 ? 1.105 6.995 -25.606 1.00 60.56 103 LEU A N 1
ATOM 863 C CA . LEU A 1 103 ? 0.889 7.996 -26.669 1.00 60.56 103 LEU A CA 1
ATOM 864 C C . LEU A 1 103 ? 1.995 9.070 -26.825 1.00 60.56 103 LEU A C 1
ATOM 866 O O . LEU A 1 103 ? 1.695 10.153 -27.311 1.00 60.56 103 LEU A O 1
ATOM 870 N N . ASN A 1 104 ? 3.265 8.774 -26.504 1.00 61.34 104 ASN A N 1
ATOM 871 C CA . ASN A 1 104 ? 4.478 9.617 -26.727 1.00 61.34 104 ASN A CA 1
ATOM 872 C C . ASN A 1 104 ? 5.030 10.422 -25.527 1.00 61.34 104 ASN A C 1
ATOM 874 O O . ASN A 1 104 ? 5.997 11.165 -25.692 1.00 61.34 104 ASN A O 1
ATOM 878 N N . SER A 1 105 ? 4.489 10.267 -24.318 1.00 58.06 105 SER A N 1
ATOM 879 C CA . SER A 1 105 ? 4.994 10.948 -23.108 1.00 58.06 105 SER A CA 1
ATOM 880 C C . SER A 1 105 ? 5.966 10.061 -22.324 1.00 58.06 105 SER A C 1
ATOM 882 O O . SER A 1 105 ? 5.725 8.864 -22.220 1.00 58.06 105 SER A O 1
ATOM 884 N N . THR A 1 106 ? 7.015 10.621 -21.705 1.00 67.00 106 THR A N 1
ATOM 885 C CA . THR A 1 106 ? 7.935 9.875 -20.822 1.00 67.00 106 THR A CA 1
ATOM 886 C C . THR A 1 106 ? 7.219 9.437 -19.528 1.00 67.00 106 THR A C 1
ATOM 888 O O . THR A 1 106 ? 7.003 10.252 -18.626 1.00 67.00 106 THR A O 1
ATOM 891 N N . PRO A 1 107 ? 6.852 8.149 -19.375 1.00 71.44 107 PRO A N 1
ATOM 892 C CA . PRO A 1 107 ? 6.002 7.677 -18.272 1.00 71.44 107 PRO A CA 1
ATOM 893 C C . PRO A 1 107 ? 6.658 7.840 -16.891 1.00 71.44 107 PRO A C 1
ATOM 895 O O . PRO A 1 107 ? 5.986 7.922 -15.861 1.00 71.44 107 PRO A O 1
ATOM 898 N N . THR A 1 108 ? 7.987 7.944 -16.861 1.00 75.81 108 THR A N 1
ATOM 899 C CA . THR A 1 108 ? 8.788 8.056 -15.642 1.00 75.81 108 THR A CA 1
ATOM 900 C C . THR A 1 108 ? 8.588 9.377 -14.906 1.00 75.81 108 THR A C 1
ATOM 902 O O . THR A 1 108 ? 8.569 9.372 -13.679 1.00 75.81 108 THR A O 1
ATOM 905 N N . LEU A 1 109 ? 8.407 10.497 -15.622 1.00 82.38 109 LEU A N 1
ATOM 906 C CA . LEU A 1 109 ? 8.267 11.813 -14.987 1.00 82.38 109 LEU A CA 1
ATOM 907 C C . LEU A 1 109 ? 6.931 11.922 -14.244 1.00 82.38 109 LEU A C 1
ATOM 909 O O . LEU A 1 109 ? 6.899 12.303 -13.076 1.00 82.38 109 LEU A O 1
ATOM 913 N N . LEU A 1 110 ? 5.830 11.539 -14.901 1.00 83.38 110 LEU A N 1
ATOM 914 C CA . LEU A 1 110 ? 4.498 11.575 -14.293 1.00 83.38 110 LEU A CA 1
ATOM 915 C C . LEU A 1 110 ? 4.417 10.647 -13.075 1.00 83.38 110 LEU A C 1
ATOM 917 O O . LEU A 1 110 ? 3.871 11.031 -12.042 1.00 83.38 110 LEU A O 1
ATOM 921 N N . SER A 1 111 ? 5.004 9.452 -13.175 1.0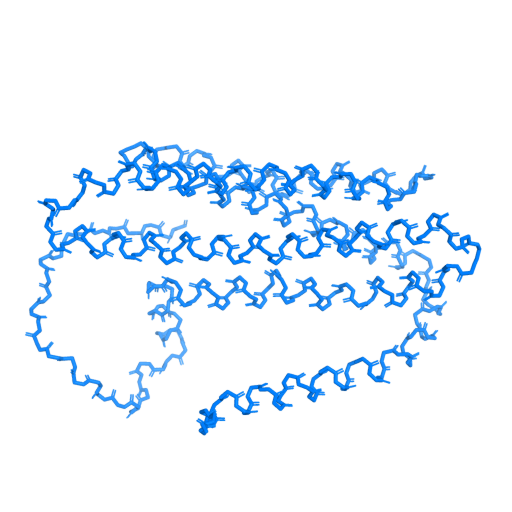0 82.12 111 SER A N 1
ATOM 922 C CA . SER A 1 111 ? 5.081 8.514 -12.056 1.00 82.12 111 SER A CA 1
ATOM 923 C C . SER A 1 111 ? 5.883 9.092 -10.888 1.00 82.12 111 SER A C 1
ATOM 925 O O . SER A 1 111 ? 5.370 9.080 -9.766 1.00 82.12 111 SER A O 1
ATOM 927 N N . ALA A 1 112 ? 7.059 9.681 -11.145 1.00 84.94 112 ALA A N 1
ATOM 928 C CA . ALA A 1 112 ? 7.882 10.322 -10.119 1.00 84.94 112 ALA A CA 1
ATOM 929 C C . ALA A 1 112 ? 7.132 11.471 -9.424 1.00 84.94 112 ALA A C 1
ATOM 931 O O . ALA A 1 112 ? 7.043 11.492 -8.196 1.00 84.94 112 ALA A O 1
ATOM 932 N N . ILE A 1 113 ? 6.510 12.373 -10.194 1.00 88.12 113 ILE A N 1
ATOM 933 C CA . ILE A 1 113 ? 5.706 13.478 -9.647 1.00 88.12 113 ILE A CA 1
ATOM 934 C C . ILE A 1 113 ? 4.552 12.933 -8.804 1.00 88.12 113 ILE A C 1
ATOM 936 O O . ILE A 1 113 ? 4.382 13.355 -7.659 1.00 88.12 113 ILE A O 1
ATOM 940 N N . SER A 1 114 ? 3.781 11.972 -9.325 1.00 87.94 114 SER A N 1
ATOM 941 C CA . SER A 1 114 ? 2.669 11.395 -8.563 1.00 87.94 114 SER A CA 1
ATOM 942 C C . SER A 1 114 ? 3.165 10.745 -7.272 1.00 87.94 114 SER A C 1
ATOM 944 O O . SER A 1 114 ? 2.517 10.880 -6.239 1.00 87.94 114 SER A O 1
ATOM 946 N N . SER A 1 115 ? 4.331 10.089 -7.317 1.00 86.69 115 SER A N 1
ATOM 947 C CA . SER A 1 115 ? 4.913 9.392 -6.177 1.00 86.69 115 SER A CA 1
ATOM 948 C C . SER A 1 115 ? 5.244 10.370 -5.063 1.00 86.69 115 SER A C 1
ATOM 950 O O . SER A 1 115 ? 4.918 10.120 -3.906 1.00 86.69 115 SER A O 1
ATOM 952 N N . ILE A 1 116 ? 5.866 11.496 -5.415 1.00 88.88 116 ILE A N 1
ATOM 953 C CA . ILE A 1 116 ? 6.227 12.552 -4.469 1.00 88.88 116 ILE A CA 1
ATOM 954 C C . ILE A 1 116 ? 4.961 13.168 -3.864 1.00 88.88 116 ILE A C 1
ATOM 956 O O . ILE A 1 116 ? 4.866 13.299 -2.642 1.00 88.88 116 ILE A O 1
ATOM 960 N N . VAL A 1 117 ? 3.965 13.490 -4.697 1.00 92.19 117 VAL A N 1
ATOM 961 C CA . VAL A 1 117 ? 2.694 14.079 -4.246 1.00 92.19 117 VAL A CA 1
ATOM 962 C C . VAL A 1 117 ? 1.950 13.133 -3.301 1.00 92.19 117 VAL A C 1
ATOM 964 O O . VAL A 1 117 ? 1.587 13.533 -2.193 1.00 92.19 117 VAL A O 1
ATOM 967 N N . PHE A 1 118 ? 1.760 11.868 -3.690 1.00 90.75 118 PHE A N 1
ATOM 968 C CA . PHE A 1 118 ? 1.096 10.872 -2.845 1.00 90.75 118 PHE A CA 1
ATOM 969 C C . PHE A 1 118 ? 1.863 10.624 -1.552 1.00 90.75 118 PHE A C 1
ATOM 971 O O . PHE A 1 118 ? 1.253 10.567 -0.485 1.00 90.75 118 PHE A O 1
ATOM 978 N N . CYS A 1 119 ? 3.191 10.536 -1.619 1.00 90.25 119 CYS A N 1
ATOM 979 C CA . CYS A 1 119 ? 4.016 10.372 -0.432 1.00 90.25 119 CYS A CA 1
ATOM 980 C C . CYS A 1 119 ? 3.853 11.552 0.539 1.00 90.25 119 CYS A C 1
ATOM 982 O O . CYS A 1 119 ? 3.723 11.336 1.745 1.00 90.25 119 CYS A O 1
ATOM 984 N N . GLY A 1 120 ? 3.790 12.786 0.031 1.00 93.62 120 GLY A N 1
ATOM 985 C CA . GLY A 1 120 ? 3.518 13.975 0.841 1.00 93.62 120 GLY A CA 1
ATOM 986 C C . GLY A 1 120 ? 2.151 13.919 1.530 1.00 93.62 120 GLY A C 1
ATOM 987 O O . GLY A 1 120 ? 2.062 14.109 2.745 1.00 93.62 120 GLY A O 1
ATOM 988 N N . ILE A 1 121 ? 1.094 13.583 0.782 1.00 95.38 121 ILE A N 1
ATOM 989 C CA . ILE A 1 121 ? -0.275 13.461 1.317 1.00 95.38 121 ILE A CA 1
ATOM 990 C C . ILE A 1 121 ? -0.354 12.351 2.376 1.00 95.38 121 ILE A C 1
ATOM 992 O O . ILE A 1 121 ? -0.884 12.566 3.468 1.00 95.38 121 ILE A O 1
ATOM 996 N N . CYS A 1 122 ? 0.193 11.169 2.091 1.00 93.75 122 CYS A N 1
ATOM 997 C CA . CYS A 1 122 ? 0.207 10.044 3.025 1.00 93.75 122 CYS A CA 1
ATOM 998 C C . CYS A 1 122 ? 1.043 10.346 4.279 1.00 93.75 122 CYS A C 1
ATOM 1000 O O . CYS A 1 122 ? 0.646 9.981 5.388 1.00 93.75 122 CYS A O 1
ATOM 1002 N N . GLY A 1 123 ? 2.167 11.053 4.134 1.00 93.12 123 GLY A N 1
ATOM 1003 C CA . GLY A 1 123 ? 2.977 11.516 5.261 1.00 93.12 123 GLY A CA 1
ATOM 1004 C C . GLY A 1 123 ? 2.189 12.458 6.168 1.00 93.12 123 GLY A C 1
ATOM 1005 O O . GLY A 1 123 ? 2.129 12.247 7.381 1.00 93.12 123 GLY A O 1
ATOM 1006 N N . PHE A 1 124 ? 1.492 13.431 5.576 1.00 96.19 124 PHE A N 1
ATOM 1007 C CA . PHE A 1 124 ? 0.611 14.337 6.308 1.00 96.19 124 PHE A CA 1
ATOM 1008 C C . PHE A 1 124 ? -0.505 13.588 7.055 1.00 96.19 124 PHE A C 1
ATOM 1010 O O . PHE A 1 124 ? -0.710 13.825 8.245 1.00 96.19 124 PHE A O 1
ATOM 1017 N N . LEU A 1 125 ? -1.189 12.639 6.403 1.00 95.50 125 LEU A N 1
ATOM 1018 C CA . LEU A 1 125 ? -2.251 11.846 7.039 1.00 95.50 125 LEU A CA 1
ATOM 1019 C C . LEU A 1 125 ? -1.739 10.994 8.208 1.00 95.50 125 LEU A C 1
ATOM 1021 O O . LEU A 1 125 ? -2.427 10.878 9.226 1.00 95.50 125 LEU A O 1
ATOM 1025 N N . ASN A 1 126 ? -0.542 10.413 8.094 1.00 94.12 126 ASN A N 1
ATOM 1026 C CA . ASN A 1 126 ? 0.086 9.675 9.192 1.00 94.12 126 ASN A CA 1
ATOM 1027 C C . ASN A 1 126 ? 0.378 10.586 10.387 1.00 94.12 126 ASN A C 1
ATOM 1029 O O . ASN A 1 126 ? 0.001 10.254 11.512 1.00 94.12 126 ASN A O 1
ATOM 1033 N N . ILE A 1 127 ? 0.987 11.751 10.145 1.00 95.06 127 ILE A N 1
ATOM 1034 C CA . ILE A 1 127 ? 1.275 12.739 11.194 1.00 95.06 127 ILE A CA 1
ATOM 1035 C C . ILE A 1 127 ? -0.028 13.189 11.864 1.00 95.06 127 ILE A C 1
ATOM 1037 O O . ILE A 1 127 ? -0.135 13.143 13.090 1.00 95.06 127 ILE A O 1
ATOM 1041 N N . ALA A 1 128 ? -1.050 13.534 11.076 1.00 96.31 128 ALA A N 1
ATOM 1042 C CA . ALA A 1 128 ? -2.364 13.915 11.586 1.00 96.31 128 ALA A CA 1
ATOM 1043 C C . ALA A 1 128 ? -2.999 12.800 12.434 1.00 96.31 128 ALA A C 1
ATOM 1045 O O . ALA A 1 128 ? -3.573 13.076 13.486 1.00 96.31 128 ALA A O 1
ATOM 1046 N N . THR A 1 129 ? -2.855 11.537 12.021 1.00 94.81 129 THR A N 1
ATOM 1047 C CA . THR A 1 129 ? -3.365 10.380 12.772 1.00 94.81 129 THR A CA 1
ATOM 1048 C C . THR A 1 129 ? -2.645 10.219 14.109 1.00 94.81 129 THR A C 1
ATOM 1050 O O . THR A 1 129 ? -3.303 9.977 15.118 1.00 94.81 129 THR A O 1
ATOM 1053 N N . ILE A 1 130 ? -1.319 10.387 14.146 1.00 94.12 130 ILE A N 1
ATOM 1054 C CA . ILE A 1 130 ? -0.524 10.308 15.382 1.00 94.12 130 ILE A CA 1
ATOM 1055 C C . ILE A 1 130 ? -0.901 11.443 16.340 1.00 94.12 130 ILE A C 1
ATOM 1057 O O . ILE A 1 130 ? -1.146 11.189 17.519 1.00 94.12 130 ILE A O 1
ATOM 1061 N N . ILE A 1 131 ? -1.007 12.678 15.840 1.00 95.00 131 ILE A N 1
ATOM 1062 C CA . ILE A 1 131 ? -1.415 13.839 16.646 1.00 95.00 131 ILE A CA 1
ATOM 1063 C C . ILE A 1 131 ? -2.819 13.619 17.218 1.00 95.00 131 ILE A C 1
ATOM 1065 O O . ILE A 1 131 ? -3.024 13.761 18.424 1.00 95.00 131 ILE A O 1
ATOM 1069 N N . ALA A 1 132 ? -3.773 13.210 16.378 1.00 94.50 132 ALA A N 1
ATOM 1070 C CA . ALA A 1 132 ? -5.139 12.919 16.803 1.00 94.50 132 ALA A CA 1
ATOM 1071 C C . ALA A 1 132 ? -5.186 11.785 17.838 1.00 94.50 132 ALA A C 1
ATOM 1073 O O . ALA A 1 132 ? -5.947 11.851 18.807 1.00 94.50 132 ALA A O 1
ATOM 1074 N N . TYR A 1 133 ? -4.357 10.754 17.660 1.00 93.00 133 TYR A N 1
ATOM 1075 C CA . TYR A 1 133 ? -4.269 9.638 18.592 1.00 93.00 133 TYR A CA 1
ATOM 1076 C C . TYR A 1 133 ? -3.746 10.096 19.956 1.00 93.00 133 TYR A C 1
ATOM 1078 O O . TYR A 1 133 ? -4.370 9.787 20.971 1.00 93.00 133 TYR A O 1
ATOM 1086 N N . ASN A 1 134 ? -2.670 10.887 19.984 1.00 91.75 134 ASN A N 1
ATOM 1087 C CA . ASN A 1 134 ? -2.098 11.421 21.220 1.00 91.75 134 ASN A CA 1
ATOM 1088 C C . ASN A 1 134 ? -3.095 12.327 21.951 1.00 91.75 134 ASN A C 1
ATOM 1090 O O . ASN A 1 134 ? -3.358 12.096 23.131 1.00 91.75 134 ASN A O 1
ATOM 1094 N N . ALA A 1 135 ? -3.735 13.258 21.236 1.00 92.69 135 ALA A N 1
ATOM 1095 C CA . ALA A 1 135 ? -4.749 14.149 21.804 1.00 92.69 135 ALA A CA 1
ATOM 1096 C C . ALA A 1 135 ? -5.933 13.379 22.413 1.00 92.69 135 ALA A C 1
ATOM 1098 O O . ALA A 1 135 ? -6.465 13.750 23.455 1.00 92.69 135 ALA A O 1
ATOM 1099 N N . THR A 1 136 ? -6.334 12.266 21.792 1.00 89.56 136 THR A N 1
ATOM 1100 C CA . THR A 1 136 ? -7.444 11.447 22.302 1.00 89.56 136 THR A CA 1
ATOM 1101 C C . THR A 1 136 ? -7.002 10.475 23.407 1.00 89.56 136 THR A C 1
ATOM 1103 O O . THR A 1 136 ? -7.842 9.969 24.155 1.00 89.56 136 THR A O 1
ATOM 1106 N N . SER A 1 137 ? -5.706 10.168 23.518 1.00 86.06 137 SER A N 1
ATOM 1107 C CA . SER A 1 137 ? -5.185 9.189 24.480 1.00 86.06 137 SER A CA 1
ATOM 1108 C C . SER A 1 137 ? -5.298 9.662 25.932 1.00 86.06 137 SER A C 1
ATOM 1110 O O . SER A 1 137 ? -5.661 8.866 26.801 1.00 86.06 137 SER A O 1
ATOM 1112 N N . GLU A 1 138 ? -5.101 10.959 26.185 1.00 83.38 138 GLU A N 1
ATOM 1113 C CA . GLU A 1 138 ? -5.174 11.555 27.525 1.00 83.38 138 GLU A CA 1
ATOM 1114 C C . GLU A 1 138 ? -6.578 11.430 28.124 1.00 83.38 138 GLU A C 1
ATOM 1116 O O . GLU A 1 138 ? -6.746 10.986 29.259 1.00 83.38 138 GLU A O 1
ATOM 1121 N N . SER A 1 139 ? -7.615 11.690 27.324 1.00 81.44 139 SER A N 1
ATOM 1122 C CA . SER A 1 139 ? -9.011 11.560 27.759 1.00 81.44 139 SER A CA 1
ATOM 1123 C C . SER A 1 139 ? -9.459 10.106 27.977 1.00 81.44 139 SER A C 1
ATOM 1125 O O . SER A 1 139 ? -10.538 9.868 28.519 1.00 81.44 139 SER A O 1
ATOM 1127 N N . ARG A 1 140 ? -8.674 9.111 27.535 1.00 75.06 140 ARG A N 1
ATOM 1128 C CA . ARG A 1 140 ? -9.033 7.680 27.580 1.00 75.06 140 ARG A CA 1
ATOM 1129 C C . ARG A 1 140 ? -8.397 6.913 28.746 1.00 75.06 140 ARG A C 1
ATOM 1131 O O . ARG A 1 140 ? -8.751 5.752 28.942 1.00 75.06 140 ARG A O 1
ATOM 1138 N N . MET A 1 141 ? -7.514 7.518 29.545 1.00 72.44 141 MET A N 1
ATOM 1139 C CA . MET A 1 141 ? -6.839 6.807 30.647 1.00 72.44 141 MET A CA 1
ATOM 1140 C C . MET A 1 141 ? -7.786 6.346 31.771 1.00 72.44 141 MET A C 1
ATOM 1142 O O . MET A 1 141 ? -7.492 5.365 32.452 1.00 72.44 141 MET A O 1
ATOM 1146 N N . ALA A 1 142 ? -8.958 6.972 31.913 1.00 80.25 142 ALA A N 1
ATOM 1147 C CA . ALA A 1 142 ? -9.953 6.644 32.939 1.00 80.25 142 ALA A CA 1
ATOM 1148 C C . ALA A 1 142 ? -10.891 5.467 32.584 1.00 80.25 142 ALA A C 1
ATOM 1150 O O . ALA A 1 142 ? -11.936 5.306 33.213 1.00 80.25 142 ALA A O 1
ATOM 1151 N N . LEU A 1 143 ? -10.586 4.675 31.548 1.00 79.50 143 LEU A N 1
ATOM 1152 C CA . LEU A 1 143 ? -11.583 3.805 30.924 1.00 79.50 143 LEU A CA 1
ATOM 1153 C C . LEU A 1 143 ? -11.452 2.299 31.181 1.00 79.50 143 LEU A C 1
ATOM 1155 O O . LEU A 1 143 ? -10.373 1.784 31.466 1.00 79.50 143 LEU A O 1
ATOM 1159 N N . SER A 1 144 ? -12.591 1.610 31.034 1.00 87.50 144 SER A N 1
ATOM 1160 C CA . SER A 1 144 ? -12.772 0.176 31.286 1.00 87.50 144 SER A CA 1
ATOM 1161 C C . SER A 1 144 ? -11.838 -0.721 30.465 1.00 87.50 144 SER A C 1
ATOM 1163 O O . SER A 1 144 ? -11.428 -0.385 29.348 1.00 87.50 144 SER A O 1
ATOM 1165 N N . ASP A 1 145 ? -11.548 -1.916 30.988 1.00 89.00 145 ASP A N 1
ATOM 1166 C CA . ASP A 1 145 ? -10.631 -2.880 30.361 1.00 89.00 145 ASP A CA 1
ATOM 1167 C C . ASP A 1 145 ? -11.037 -3.286 28.936 1.00 89.00 145 ASP A C 1
ATOM 1169 O O . ASP A 1 145 ? -10.173 -3.521 28.087 1.00 89.00 145 ASP A O 1
ATOM 1173 N N . ALA A 1 146 ? -12.340 -3.294 28.632 1.00 85.50 146 ALA A N 1
ATOM 1174 C CA . ALA A 1 146 ? -12.847 -3.554 27.286 1.00 85.50 146 ALA A CA 1
ATOM 1175 C C . ALA A 1 146 ? -12.326 -2.523 26.268 1.00 85.50 146 ALA A C 1
ATOM 1177 O O . ALA A 1 146 ? -11.826 -2.894 25.204 1.00 85.50 146 ALA A O 1
ATOM 1178 N N . ARG A 1 147 ? -12.338 -1.229 26.614 1.00 84.56 147 ARG A N 1
ATOM 1179 C CA . ARG A 1 147 ? -11.854 -0.173 25.713 1.00 84.56 147 ARG A CA 1
ATOM 1180 C C . ARG A 1 147 ? -10.330 -0.164 25.601 1.00 84.56 147 ARG A C 1
ATOM 1182 O O . ARG A 1 147 ? -9.803 0.180 24.547 1.00 84.56 147 ARG A O 1
ATOM 1189 N N . ARG A 1 148 ? -9.605 -0.622 26.630 1.00 85.50 148 ARG A N 1
ATOM 1190 C CA . ARG A 1 148 ? -8.150 -0.856 26.535 1.00 85.50 148 ARG A CA 1
ATOM 1191 C C . ARG A 1 148 ? -7.808 -1.954 25.524 1.00 85.50 148 ARG A C 1
ATOM 1193 O O . ARG A 1 148 ? -6.767 -1.882 24.869 1.00 85.50 148 ARG A O 1
ATOM 1200 N N . ALA A 1 149 ? -8.642 -2.988 25.399 1.00 86.81 149 ALA A N 1
ATOM 1201 C CA . ALA A 1 149 ? -8.451 -4.027 24.387 1.00 86.81 149 ALA A CA 1
ATOM 1202 C C . ALA A 1 149 ? -8.670 -3.476 22.968 1.00 86.81 149 ALA A C 1
ATOM 1204 O O . ALA A 1 149 ? -7.827 -3.697 22.098 1.00 86.81 149 ALA A O 1
ATOM 1205 N N . GLU A 1 150 ? -9.732 -2.694 22.759 1.00 86.25 150 GLU A N 1
ATOM 1206 C CA . GLU A 1 150 ? -9.992 -2.007 21.485 1.00 86.25 150 GLU A CA 1
ATOM 1207 C C . GLU A 1 150 ? -8.852 -1.052 21.112 1.00 86.25 150 GLU A C 1
ATOM 1209 O O . GLU A 1 150 ? -8.334 -1.114 19.998 1.00 86.25 150 GLU A O 1
ATOM 1214 N N . GLN A 1 151 ? -8.368 -0.252 22.065 1.00 86.12 151 GLN A N 1
ATOM 1215 C CA . GLN A 1 151 ? -7.254 0.671 21.845 1.00 86.12 151 GLN A CA 1
ATOM 1216 C C . GLN A 1 151 ? -5.962 -0.051 21.434 1.00 86.12 151 GLN A C 1
ATOM 1218 O O . GLN A 1 151 ? -5.214 0.441 20.591 1.00 86.12 151 GLN A O 1
ATOM 1223 N N . ARG A 1 152 ? -5.690 -1.243 21.982 1.00 87.56 152 ARG A N 1
ATOM 1224 C CA . ARG A 1 152 ? -4.534 -2.051 21.557 1.00 87.56 152 ARG A CA 1
ATOM 1225 C C . ARG A 1 152 ? -4.661 -2.530 20.113 1.00 87.56 152 ARG A C 1
ATOM 1227 O O . ARG A 1 152 ? -3.650 -2.598 19.414 1.00 87.56 152 ARG A O 1
ATOM 1234 N N . ILE A 1 153 ? -5.873 -2.852 19.667 1.00 87.62 153 ILE A N 1
ATOM 1235 C CA . ILE A 1 153 ? -6.137 -3.210 18.269 1.00 87.62 153 ILE A CA 1
ATOM 1236 C C . ILE A 1 153 ? -5.940 -1.979 17.376 1.00 87.62 153 ILE A C 1
ATOM 1238 O O . ILE A 1 153 ? -5.234 -2.075 16.373 1.00 87.62 153 ILE A O 1
ATOM 1242 N N . GLU A 1 154 ? -6.480 -0.819 17.764 1.00 87.31 154 GLU A N 1
ATOM 1243 C CA . GLU A 1 154 ? -6.277 0.449 17.046 1.00 87.31 154 GLU A CA 1
ATOM 1244 C C . GLU A 1 154 ? -4.785 0.774 16.897 1.00 87.31 154 GLU A C 1
ATOM 1246 O O . GLU A 1 154 ? -4.324 1.018 15.784 1.00 87.31 154 GLU A O 1
ATOM 1251 N N . LEU A 1 155 ? -4.008 0.680 17.981 1.00 88.88 155 LEU A N 1
ATOM 1252 C CA . LEU A 1 155 ? -2.569 0.946 17.969 1.00 88.88 155 LEU A CA 1
ATOM 1253 C C . LEU A 1 155 ? -1.810 0.017 17.014 1.00 88.88 155 LEU A C 1
ATOM 1255 O O . LEU A 1 155 ? -1.002 0.489 16.217 1.00 88.88 155 LEU A O 1
ATOM 1259 N N . ARG A 1 156 ? -2.076 -1.296 17.056 1.00 89.56 156 ARG A N 1
ATOM 1260 C CA . ARG A 1 156 ? -1.441 -2.263 16.138 1.00 89.56 156 ARG A CA 1
ATOM 1261 C C . ARG A 1 156 ? -1.732 -1.929 14.682 1.00 89.56 156 ARG A C 1
ATOM 1263 O O . ARG A 1 156 ? -0.857 -2.066 13.831 1.00 89.56 156 ARG A O 1
ATOM 1270 N N . LEU A 1 157 ? -2.947 -1.474 14.403 1.00 88.12 157 LEU A N 1
ATOM 1271 C CA . LEU A 1 157 ? -3.344 -1.097 13.059 1.00 88.12 157 LEU A CA 1
ATOM 1272 C C . LEU A 1 157 ? -2.764 0.258 12.614 1.00 88.12 157 LEU A C 1
ATOM 1274 O O . LEU A 1 157 ? -2.508 0.443 11.425 1.00 88.12 157 LEU A O 1
ATOM 1278 N N . THR A 1 158 ? -2.520 1.189 13.538 1.00 89.38 158 THR A N 1
ATOM 1279 C CA . THR A 1 158 ? -1.759 2.418 13.258 1.00 89.38 158 THR A CA 1
ATOM 1280 C C . THR A 1 158 ? -0.299 2.090 12.952 1.00 89.38 158 THR A C 1
ATOM 1282 O O . THR A 1 158 ? 0.242 2.582 11.966 1.00 89.38 158 THR A O 1
ATOM 1285 N N . VAL A 1 159 ? 0.323 1.193 13.725 1.00 89.88 159 VAL A N 1
ATOM 1286 C CA . VAL A 1 159 ? 1.688 0.705 13.453 1.00 89.88 159 VAL A CA 1
ATOM 1287 C C . VAL A 1 159 ? 1.766 0.034 12.079 1.00 89.88 159 VAL A C 1
ATOM 1289 O O . VAL A 1 159 ? 2.682 0.322 11.314 1.00 89.88 159 VAL A O 1
ATOM 1292 N N . TYR A 1 160 ? 0.777 -0.793 11.728 1.00 88.50 160 TYR A N 1
ATOM 1293 C CA . TYR A 1 160 ? 0.645 -1.364 10.384 1.00 88.50 160 TYR A CA 1
ATOM 1294 C C . TYR A 1 160 ? 0.659 -0.286 9.288 1.00 88.50 160 TYR A C 1
ATOM 1296 O O . TYR A 1 160 ? 1.386 -0.413 8.301 1.00 88.50 160 TYR A O 1
ATOM 1304 N N . ALA A 1 161 ? -0.116 0.785 9.468 1.00 88.25 161 ALA A N 1
ATOM 1305 C CA . ALA A 1 161 ? -0.220 1.854 8.482 1.00 88.25 161 ALA A CA 1
ATOM 1306 C C . ALA A 1 161 ? 1.096 2.639 8.336 1.00 88.25 161 ALA A C 1
ATOM 1308 O O . ALA A 1 161 ? 1.499 2.945 7.216 1.00 88.25 161 ALA A O 1
ATOM 1309 N N . ILE A 1 162 ? 1.805 2.881 9.444 1.00 89.62 162 ILE A N 1
ATOM 1310 C CA . ILE A 1 162 ? 3.130 3.519 9.443 1.00 89.62 162 ILE A CA 1
ATOM 1311 C C . ILE A 1 162 ? 4.152 2.647 8.706 1.00 89.62 162 ILE A C 1
ATOM 1313 O O . ILE A 1 162 ? 4.876 3.150 7.853 1.00 89.62 162 ILE A O 1
ATOM 1317 N N . ILE A 1 163 ? 4.197 1.341 8.992 1.00 88.00 163 ILE A N 1
ATOM 1318 C CA . ILE A 1 163 ? 5.112 0.409 8.311 1.00 88.00 163 ILE A CA 1
ATOM 1319 C C . ILE A 1 163 ? 4.824 0.378 6.805 1.00 88.00 163 ILE A C 1
ATOM 1321 O O . ILE A 1 163 ? 5.748 0.463 5.998 1.00 88.00 163 ILE A O 1
ATOM 1325 N N . THR A 1 164 ? 3.544 0.312 6.431 1.00 85.38 164 THR A N 1
ATOM 1326 C CA . THR A 1 164 ? 3.115 0.336 5.024 1.00 85.38 164 THR A CA 1
ATOM 1327 C C . THR A 1 164 ? 3.549 1.636 4.344 1.00 85.38 164 THR A C 1
ATOM 1329 O O . THR A 1 164 ? 4.101 1.607 3.248 1.00 85.38 164 THR A O 1
ATOM 1332 N N . PHE A 1 165 ? 3.379 2.778 5.015 1.00 88.12 165 PHE A N 1
ATOM 1333 C CA . PHE A 1 165 ? 3.833 4.071 4.508 1.00 88.12 165 PHE A CA 1
ATOM 1334 C C . PHE A 1 165 ? 5.356 4.147 4.346 1.00 88.12 165 PHE A C 1
ATOM 1336 O O . PHE A 1 165 ? 5.823 4.659 3.337 1.00 88.12 165 PHE A O 1
ATOM 1343 N N . ILE A 1 166 ? 6.141 3.613 5.288 1.00 88.38 166 ILE A N 1
ATOM 1344 C CA . ILE A 1 166 ? 7.609 3.578 5.172 1.00 88.38 166 ILE A CA 1
ATOM 1345 C C . ILE A 1 166 ? 8.034 2.768 3.942 1.00 88.38 166 ILE A C 1
ATOM 1347 O O . ILE A 1 166 ? 8.915 3.205 3.201 1.00 88.38 166 ILE A O 1
ATOM 1351 N N . ALA A 1 167 ? 7.394 1.622 3.693 1.00 83.88 167 ALA A N 1
ATOM 1352 C CA . ALA A 1 167 ? 7.663 0.821 2.500 1.00 83.88 167 ALA A CA 1
ATOM 1353 C C . ALA A 1 167 ? 7.348 1.600 1.209 1.00 83.88 167 ALA A C 1
ATOM 1355 O O . ALA A 1 167 ? 8.139 1.581 0.267 1.00 83.88 167 ALA A O 1
ATOM 1356 N N . GLN A 1 168 ? 6.242 2.350 1.189 1.00 83.94 168 GLN A N 1
ATOM 1357 C CA . GLN A 1 168 ? 5.890 3.215 0.059 1.00 83.94 168 GLN A CA 1
ATOM 1358 C C . GLN A 1 168 ? 6.838 4.401 -0.115 1.00 83.94 168 GLN A C 1
ATOM 1360 O O . GLN A 1 168 ? 7.198 4.725 -1.242 1.00 83.94 168 GLN A O 1
ATOM 1365 N N . LEU A 1 169 ? 7.270 5.036 0.975 1.00 87.31 169 LEU A N 1
ATOM 1366 C CA . LEU A 1 169 ? 8.258 6.114 0.946 1.00 87.31 169 LEU A CA 1
ATOM 1367 C C . LEU A 1 169 ? 9.578 5.611 0.355 1.00 87.31 169 LEU A C 1
ATOM 1369 O O . LEU A 1 169 ? 10.162 6.271 -0.501 1.00 87.31 169 LEU A O 1
ATOM 1373 N N . PHE A 1 170 ? 10.026 4.426 0.772 1.00 84.81 170 PHE A N 1
ATOM 1374 C CA . PHE A 1 170 ? 11.214 3.796 0.208 1.00 84.81 170 PHE A CA 1
ATOM 1375 C C . PHE A 1 170 ? 11.056 3.557 -1.300 1.00 84.81 170 PHE A C 1
ATOM 1377 O O . PHE A 1 170 ? 11.911 3.978 -2.078 1.00 84.81 170 PHE A O 1
ATOM 1384 N N . PHE A 1 171 ? 9.930 2.976 -1.724 1.00 81.44 171 PHE A N 1
ATOM 1385 C CA . PHE A 1 171 ? 9.630 2.769 -3.141 1.00 81.44 171 PHE A CA 1
ATOM 1386 C C . PHE A 1 171 ? 9.602 4.091 -3.930 1.00 81.44 171 PHE A C 1
ATOM 1388 O O . PHE A 1 171 ? 10.198 4.189 -5.002 1.00 81.44 171 PHE A O 1
ATOM 1395 N N . ALA A 1 172 ? 8.978 5.136 -3.381 1.00 84.38 172 ALA A N 1
ATOM 1396 C CA . ALA A 1 172 ? 8.902 6.463 -3.989 1.00 84.38 172 ALA A CA 1
ATOM 1397 C C . ALA A 1 172 ? 10.284 7.095 -4.201 1.00 84.38 172 ALA A C 1
ATOM 1399 O O . ALA A 1 172 ? 10.558 7.676 -5.259 1.00 84.38 172 ALA A O 1
ATOM 1400 N N . ILE A 1 173 ? 11.172 6.956 -3.213 1.00 85.38 173 ILE A N 1
ATOM 1401 C CA . ILE A 1 173 ? 12.566 7.395 -3.315 1.00 85.38 173 ILE A CA 1
ATOM 1402 C C . ILE A 1 173 ? 13.272 6.614 -4.424 1.00 85.38 173 ILE A C 1
ATOM 1404 O O . ILE A 1 173 ? 13.886 7.233 -5.291 1.00 85.38 173 ILE A O 1
ATOM 1408 N N . CYS A 1 174 ? 13.141 5.284 -4.458 1.00 81.31 174 CYS A N 1
ATOM 1409 C CA . CYS A 1 174 ? 13.728 4.457 -5.514 1.00 81.31 174 CYS A CA 1
ATOM 1410 C C . CYS A 1 174 ? 13.253 4.885 -6.911 1.00 81.31 174 CYS A C 1
ATOM 1412 O O . CYS A 1 174 ? 14.084 5.082 -7.796 1.00 81.31 174 CYS A O 1
ATOM 1414 N N . MET A 1 175 ? 11.950 5.105 -7.103 1.00 79.88 175 MET A N 1
ATOM 1415 C CA . MET A 1 175 ? 11.392 5.568 -8.381 1.00 79.88 175 MET A CA 1
ATOM 1416 C C . MET A 1 175 ? 11.920 6.943 -8.791 1.00 79.88 175 MET A C 1
ATOM 1418 O O . MET A 1 175 ? 12.240 7.167 -9.959 1.00 79.88 175 MET A O 1
ATOM 1422 N N . THR A 1 176 ? 12.056 7.856 -7.830 1.00 83.94 176 THR A N 1
ATOM 1423 C CA . THR A 1 176 ? 12.608 9.195 -8.074 1.00 83.94 176 THR A CA 1
ATOM 1424 C C . THR A 1 176 ? 14.082 9.118 -8.462 1.00 83.94 176 THR A C 1
ATOM 1426 O O . THR A 1 176 ? 14.492 9.756 -9.428 1.00 83.94 176 THR A O 1
ATOM 1429 N N . LEU A 1 177 ? 14.873 8.302 -7.760 1.00 83.06 177 LEU A N 1
ATOM 1430 C CA . LEU A 1 177 ? 16.284 8.085 -8.077 1.00 83.06 177 LEU A CA 1
ATOM 1431 C C . LEU A 1 177 ? 16.460 7.459 -9.460 1.00 83.06 177 LEU A C 1
ATOM 1433 O O . LEU A 1 177 ? 17.312 7.918 -10.214 1.00 83.06 177 LEU A O 1
ATOM 1437 N N . ILE A 1 178 ? 15.629 6.473 -9.819 1.00 78.19 178 ILE A N 1
ATOM 1438 C CA . ILE A 1 178 ? 15.614 5.888 -11.166 1.00 78.19 178 ILE A CA 1
ATOM 1439 C C . ILE A 1 178 ? 15.334 6.980 -12.198 1.00 78.19 178 ILE A C 1
ATOM 1441 O O . ILE A 1 178 ? 16.085 7.101 -13.159 1.00 78.19 178 ILE A O 1
ATOM 1445 N N . HIS A 1 179 ? 14.312 7.813 -11.986 1.00 82.94 179 HIS A N 1
ATOM 1446 C CA . HIS A 1 179 ? 13.979 8.887 -12.919 1.00 82.94 179 HIS A CA 1
ATOM 1447 C C . HIS A 1 179 ? 15.104 9.923 -13.070 1.00 82.94 179 HIS A C 1
ATOM 1449 O O . HIS A 1 179 ? 15.461 10.272 -14.193 1.00 82.94 179 HIS A O 1
ATOM 1455 N N . VAL A 1 180 ? 15.685 10.396 -11.964 1.00 83.62 180 VAL A N 1
ATOM 1456 C CA . VAL A 1 180 ? 16.816 11.340 -11.997 1.00 83.62 180 VAL A CA 1
ATOM 1457 C C . VAL A 1 180 ? 17.990 10.725 -12.741 1.00 83.62 180 VAL A C 1
ATOM 1459 O O . VAL A 1 180 ? 18.588 11.365 -13.601 1.00 83.62 180 VAL A O 1
ATOM 1462 N N . ALA A 1 181 ? 18.297 9.468 -12.444 1.00 79.69 181 ALA A N 1
ATOM 1463 C CA . ALA A 1 181 ? 19.394 8.782 -13.082 1.00 79.69 181 ALA A CA 1
ATOM 1464 C C . ALA A 1 181 ? 19.129 8.626 -14.599 1.00 79.69 181 ALA A C 1
ATOM 1466 O O . ALA A 1 181 ? 20.055 8.908 -15.365 1.00 79.69 181 ALA A O 1
ATOM 1467 N N . CYS A 1 182 ? 17.884 8.334 -15.035 1.00 75.12 182 CYS A N 1
ATOM 1468 C CA . CYS A 1 182 ? 17.470 8.352 -16.453 1.00 75.12 182 CYS A CA 1
ATOM 1469 C C . CYS A 1 182 ? 17.818 9.672 -17.135 1.00 75.12 182 CYS A C 1
ATOM 1471 O O . CYS A 1 182 ? 18.372 9.682 -18.231 1.00 75.12 182 CYS A O 1
ATOM 1473 N N . CYS A 1 183 ? 17.494 10.789 -16.486 1.00 81.88 183 CYS A N 1
ATOM 1474 C CA . CYS A 1 183 ? 17.754 12.115 -17.035 1.00 81.88 183 CYS A CA 1
ATOM 1475 C C . CYS A 1 183 ? 19.257 12.424 -17.135 1.00 81.88 183 CYS A C 1
ATOM 1477 O O . CYS A 1 183 ? 19.659 13.175 -18.018 1.00 81.88 183 CYS A O 1
ATOM 1479 N N . VAL A 1 184 ? 20.085 11.860 -16.247 1.00 82.50 184 VAL A N 1
ATOM 1480 C CA . VAL A 1 184 ? 21.516 12.190 -16.147 1.00 82.50 184 VAL A CA 1
ATOM 1481 C C . VAL A 1 184 ? 22.404 11.364 -17.086 1.00 82.50 184 VAL A C 1
ATOM 1483 O O . VAL A 1 184 ? 23.330 11.937 -17.653 1.00 82.50 184 VAL A O 1
ATOM 1486 N N . LEU A 1 185 ? 22.177 10.050 -17.271 1.00 76.81 185 LEU A N 1
ATOM 1487 C CA . LEU A 1 185 ? 23.124 9.210 -18.053 1.00 76.81 185 LEU A CA 1
ATOM 1488 C C . LEU A 1 185 ? 22.781 9.044 -19.550 1.00 76.81 185 LEU A C 1
ATOM 1490 O O . LEU A 1 185 ? 23.525 8.366 -20.256 1.00 76.81 185 LEU A O 1
ATOM 1494 N N . GLY A 1 186 ? 21.697 9.639 -20.059 1.00 80.06 186 GLY A N 1
ATOM 1495 C CA . GLY A 1 186 ? 21.405 9.677 -21.504 1.00 80.06 186 GLY A CA 1
ATOM 1496 C C . GLY A 1 186 ? 21.235 8.299 -22.176 1.00 80.06 186 GLY A C 1
ATOM 1497 O O . GLY A 1 186 ? 20.636 7.396 -21.606 1.00 80.06 186 GLY A O 1
ATOM 1498 N N . GLU A 1 187 ? 21.752 8.123 -23.400 1.00 69.19 187 GLU A N 1
ATOM 1499 C CA . GLU A 1 187 ? 21.448 6.985 -24.302 1.00 69.19 187 GLU A CA 1
ATOM 1500 C C . GLU A 1 187 ? 21.946 5.596 -23.841 1.00 69.19 187 GLU A C 1
ATOM 1502 O O . GLU A 1 187 ? 21.517 4.574 -24.372 1.00 69.19 187 GLU A O 1
ATOM 1507 N N . GLY A 1 188 ? 22.801 5.506 -22.815 1.00 61.97 188 GLY A N 1
ATOM 1508 C CA . GLY A 1 188 ? 23.231 4.219 -22.238 1.00 61.97 188 GLY A CA 1
ATOM 1509 C C . GLY A 1 188 ? 22.178 3.538 -21.349 1.00 61.97 188 GLY A C 1
ATOM 1510 O O . GLY A 1 188 ? 22.421 2.451 -20.813 1.00 61.97 188 GLY A O 1
ATOM 1511 N N . TRP A 1 189 ? 21.025 4.185 -21.157 1.00 62.19 189 TRP A N 1
ATOM 1512 C CA . TRP A 1 189 ? 20.080 3.875 -20.089 1.00 62.19 189 TRP A CA 1
ATOM 1513 C C . TRP A 1 189 ? 19.231 2.644 -20.278 1.00 62.19 189 TRP A C 1
ATOM 1515 O O . TRP A 1 189 ? 18.852 2.058 -19.268 1.00 62.19 189 TRP A O 1
ATOM 1525 N N . ASP A 1 190 ? 18.935 2.229 -21.506 1.00 62.78 190 ASP A N 1
ATOM 1526 C CA . ASP A 1 190 ? 17.958 1.163 -21.727 1.00 62.78 190 ASP A CA 1
ATOM 1527 C C . ASP A 1 190 ? 18.311 -0.086 -20.908 1.00 62.78 190 ASP A C 1
ATOM 1529 O O . ASP A 1 190 ? 17.456 -0.678 -20.261 1.00 62.78 190 ASP A O 1
ATOM 1533 N N . ARG A 1 191 ? 19.597 -0.435 -20.803 1.00 59.06 191 ARG A N 1
ATOM 1534 C CA . ARG A 1 191 ? 20.042 -1.602 -20.022 1.00 59.06 191 ARG A CA 1
ATOM 1535 C C . ARG A 1 191 ? 19.928 -1.412 -18.514 1.00 59.06 191 ARG A C 1
ATOM 1537 O O . ARG A 1 191 ? 19.481 -2.328 -17.824 1.00 59.06 191 ARG A O 1
ATOM 1544 N N . LEU A 1 192 ? 20.300 -0.240 -18.000 1.00 58.66 192 LEU A N 1
ATOM 1545 C CA . LEU A 1 192 ? 20.243 0.039 -16.564 1.00 58.66 192 LEU A CA 1
ATOM 1546 C C . LEU A 1 192 ? 18.790 0.218 -16.102 1.00 58.66 192 LEU A C 1
ATOM 1548 O O . LEU A 1 192 ? 18.396 -0.378 -15.100 1.00 58.66 192 LEU A O 1
ATOM 1552 N N . PHE A 1 193 ? 17.983 0.937 -16.888 1.00 65.06 193 PHE A N 1
ATOM 1553 C CA . PHE A 1 193 ? 16.545 1.101 -16.704 1.00 65.06 193 PHE A CA 1
ATOM 1554 C C . PHE A 1 193 ? 15.853 -0.247 -16.646 1.00 65.06 193 PHE A C 1
ATOM 1556 O O . PHE A 1 193 ? 15.241 -0.555 -15.634 1.00 65.06 193 PHE A O 1
ATOM 1563 N N . PHE A 1 194 ? 15.996 -1.079 -17.685 1.00 63.62 194 PHE A N 1
ATOM 1564 C CA . PHE A 1 194 ? 15.366 -2.395 -17.719 1.00 63.62 194 PHE A CA 1
ATOM 1565 C C . PHE A 1 194 ? 15.854 -3.267 -16.555 1.00 63.62 194 PHE A C 1
ATOM 1567 O O . PHE A 1 194 ? 15.044 -3.932 -15.926 1.00 63.62 194 PHE A O 1
ATOM 1574 N N . SER A 1 195 ? 17.132 -3.219 -16.170 1.00 59.03 195 SER A N 1
ATOM 1575 C CA . SER A 1 195 ? 17.599 -3.991 -15.009 1.00 59.03 195 SER A CA 1
ATOM 1576 C C . SER A 1 195 ? 16.997 -3.518 -13.673 1.00 59.03 195 SER A C 1
ATOM 1578 O O . SER A 1 195 ? 16.581 -4.347 -12.863 1.00 59.03 195 SER A O 1
ATOM 1580 N N . ALA A 1 196 ? 16.875 -2.204 -13.457 1.00 61.03 196 ALA A N 1
ATOM 1581 C CA . ALA A 1 196 ? 16.301 -1.622 -12.244 1.00 61.03 196 ALA A CA 1
ATOM 1582 C C . ALA A 1 196 ? 14.772 -1.778 -12.206 1.00 61.03 196 ALA A C 1
ATOM 1584 O O . ALA A 1 196 ? 14.208 -2.149 -11.179 1.00 61.03 196 ALA A O 1
ATOM 1585 N N . PHE A 1 197 ? 14.096 -1.591 -13.342 1.00 63.34 197 PHE A N 1
ATOM 1586 C CA . PHE A 1 197 ? 12.645 -1.737 -13.459 1.00 63.34 197 PHE A CA 1
ATOM 1587 C C . PHE A 1 197 ? 12.177 -3.178 -13.259 1.00 63.34 197 PHE A C 1
ATOM 1589 O O . PHE A 1 197 ? 11.034 -3.411 -12.895 1.00 63.34 197 PHE A O 1
ATOM 1596 N N . TYR A 1 198 ? 13.062 -4.151 -13.460 1.00 59.94 198 TYR A N 1
ATOM 1597 C CA . TYR A 1 198 ? 12.780 -5.576 -13.258 1.00 59.94 198 TYR A CA 1
ATOM 1598 C C . TYR A 1 198 ? 13.149 -6.082 -11.889 1.00 59.94 198 TYR A C 1
ATOM 1600 O O . TYR A 1 198 ? 12.716 -7.154 -11.464 1.00 59.94 198 TYR A O 1
ATOM 1608 N N . GLN A 1 199 ? 13.906 -5.263 -11.181 1.00 60.47 199 GLN A N 1
ATOM 1609 C CA . GLN A 1 199 ? 14.006 -5.355 -9.753 1.00 60.47 199 GLN A CA 1
ATOM 1610 C C . GLN A 1 199 ? 12.779 -4.711 -9.068 1.00 60.47 199 GLN A C 1
ATOM 1612 O O . GLN A 1 199 ? 12.419 -5.081 -7.958 1.00 60.47 199 GLN A O 1
ATOM 1617 N N . LEU A 1 200 ? 12.029 -3.825 -9.727 1.00 63.00 200 LEU A N 1
ATOM 1618 C CA . LEU A 1 200 ? 10.831 -3.265 -9.095 1.00 63.00 200 LEU A CA 1
ATOM 1619 C C . LEU A 1 200 ? 9.755 -4.306 -8.753 1.00 63.00 200 LEU A C 1
ATOM 1621 O O . LEU A 1 200 ? 9.255 -4.184 -7.650 1.00 63.00 200 LEU A O 1
ATOM 1625 N N . PRO A 1 201 ? 9.438 -5.352 -9.547 1.00 63.47 201 PRO A N 1
ATOM 1626 C CA . PRO A 1 201 ? 8.462 -6.370 -9.166 1.00 63.47 201 PRO A CA 1
ATOM 1627 C C . PRO A 1 201 ? 8.699 -7.010 -7.798 1.00 63.47 201 PRO A C 1
ATOM 1629 O O . PRO A 1 201 ? 7.729 -7.290 -7.116 1.00 63.47 201 PRO A O 1
ATOM 1632 N N . TRP A 1 202 ? 9.945 -7.205 -7.343 1.00 63.91 202 TRP A N 1
ATOM 1633 C CA . TRP A 1 202 ? 10.176 -7.759 -6.000 1.00 63.91 202 TRP A CA 1
ATOM 1634 C C . TRP A 1 202 ? 10.073 -6.706 -4.909 1.00 63.91 202 TRP A C 1
ATOM 1636 O O . TRP A 1 202 ? 9.550 -7.015 -3.840 1.00 63.91 202 TRP A O 1
ATOM 1646 N N . VAL A 1 203 ? 10.554 -5.480 -5.161 1.00 65.38 203 VAL A N 1
ATOM 1647 C CA . VAL A 1 203 ? 10.316 -4.372 -4.228 1.00 65.38 203 VAL A CA 1
ATOM 1648 C C . VAL A 1 203 ? 8.812 -4.214 -4.075 1.00 65.38 203 VAL A C 1
ATOM 1650 O O . VAL A 1 203 ? 8.349 -4.227 -2.948 1.00 65.38 203 VAL A O 1
ATOM 1653 N N . ASN A 1 204 ? 8.088 -4.219 -5.195 1.00 67.56 204 ASN A N 1
ATOM 1654 C CA . ASN A 1 204 ? 6.644 -4.131 -5.327 1.00 67.56 204 ASN A CA 1
ATOM 1655 C C . ASN A 1 204 ? 5.951 -5.290 -4.584 1.00 67.56 204 ASN A C 1
ATOM 1657 O O . ASN A 1 204 ? 5.205 -5.074 -3.636 1.00 67.56 204 ASN A O 1
ATOM 1661 N N . ASP A 1 205 ? 6.250 -6.545 -4.909 1.00 70.38 205 ASP A N 1
ATOM 1662 C CA . ASP A 1 205 ? 5.644 -7.706 -4.246 1.00 70.38 205 ASP A CA 1
ATOM 1663 C C . ASP A 1 205 ? 5.925 -7.713 -2.738 1.00 70.38 205 ASP A C 1
ATOM 1665 O O . ASP A 1 205 ? 5.051 -8.049 -1.931 1.00 70.38 205 ASP A O 1
ATOM 1669 N N . PHE A 1 206 ? 7.127 -7.309 -2.323 1.00 72.00 206 PHE A N 1
ATOM 1670 C CA . PHE A 1 206 ? 7.475 -7.241 -0.912 1.00 72.00 206 PHE A CA 1
ATOM 1671 C C . PHE A 1 206 ? 6.751 -6.092 -0.201 1.00 72.00 206 PHE A C 1
ATOM 1673 O O . PHE A 1 206 ? 6.141 -6.325 0.845 1.00 72.00 206 PHE A O 1
ATOM 1680 N N . SER A 1 207 ? 6.769 -4.880 -0.762 1.00 68.75 207 SER A N 1
ATOM 1681 C CA . SER A 1 207 ? 6.115 -3.700 -0.186 1.00 68.75 207 SER A CA 1
ATOM 1682 C C . SER A 1 207 ? 4.595 -3.775 -0.227 1.00 68.75 207 SER A C 1
ATOM 1684 O O . SER A 1 207 ? 3.956 -3.152 0.622 1.00 68.75 207 SER A O 1
ATOM 1686 N N . HIS A 1 208 ? 4.011 -4.534 -1.157 1.00 67.44 208 HIS A N 1
ATOM 1687 C CA . HIS A 1 208 ? 2.570 -4.485 -1.426 1.00 67.44 208 HIS A CA 1
ATOM 1688 C C . HIS A 1 208 ? 1.825 -5.778 -1.116 1.00 67.44 208 HIS A C 1
ATOM 1690 O O . HIS A 1 208 ? 0.691 -5.719 -0.643 1.00 67.44 208 HIS A O 1
ATOM 1696 N N . ILE A 1 209 ? 2.448 -6.944 -1.297 1.00 74.81 209 ILE A N 1
ATOM 1697 C CA . ILE A 1 209 ? 1.795 -8.228 -1.015 1.00 74.81 209 ILE A CA 1
ATOM 1698 C C . ILE A 1 209 ? 2.301 -8.778 0.308 1.00 74.81 209 ILE A C 1
ATOM 1700 O O . ILE A 1 209 ? 1.511 -8.980 1.233 1.00 74.81 209 ILE A O 1
ATOM 1704 N N . VAL A 1 210 ? 3.610 -9.011 0.416 1.00 76.06 210 VAL A N 1
ATOM 1705 C CA . VAL A 1 210 ? 4.182 -9.741 1.550 1.00 76.06 210 VAL A CA 1
ATOM 1706 C C . VAL A 1 210 ? 4.039 -8.930 2.826 1.00 76.06 210 VAL A C 1
ATOM 1708 O O . VAL A 1 210 ? 3.391 -9.407 3.755 1.00 76.06 210 VAL A O 1
ATOM 1711 N N . VAL A 1 211 ? 4.589 -7.713 2.876 1.00 76.94 211 VAL A N 1
ATOM 1712 C CA . VAL A 1 211 ? 4.581 -6.891 4.094 1.00 76.94 211 VAL A CA 1
ATOM 1713 C C . VAL A 1 211 ? 3.150 -6.552 4.523 1.00 76.94 211 VAL A C 1
ATOM 1715 O O . VAL A 1 211 ? 2.814 -6.859 5.669 1.00 76.94 211 VAL A O 1
ATOM 1718 N N . PRO A 1 212 ? 2.259 -6.024 3.663 1.00 78.81 212 PRO A N 1
ATOM 1719 C CA . PRO A 1 212 ? 0.896 -5.720 4.082 1.00 78.81 212 PRO A CA 1
ATOM 1720 C C . PRO A 1 212 ? 0.126 -6.964 4.531 1.00 78.81 212 PRO A C 1
ATOM 1722 O O . PRO A 1 212 ? -0.483 -6.949 5.598 1.00 78.81 212 PRO A O 1
ATOM 1725 N N . SER A 1 213 ? 0.208 -8.086 3.811 1.00 80.88 213 SER A N 1
ATOM 1726 C CA . SER A 1 213 ? -0.509 -9.307 4.213 1.00 80.88 213 SER A CA 1
ATOM 1727 C C . SER A 1 213 ? 0.010 -9.867 5.539 1.00 80.88 213 SER A C 1
ATOM 1729 O O . SER A 1 213 ? -0.784 -10.235 6.409 1.00 80.88 213 SER A O 1
ATOM 1731 N N . TRP A 1 214 ? 1.333 -9.889 5.740 1.00 83.19 214 TRP A N 1
ATOM 1732 C CA . TRP A 1 214 ? 1.934 -10.368 6.987 1.00 83.19 214 TRP A CA 1
ATOM 1733 C C . TRP A 1 214 ? 1.609 -9.467 8.170 1.00 83.19 214 TRP A C 1
ATOM 1735 O O . TRP A 1 214 ? 1.206 -9.950 9.232 1.00 83.19 214 TRP A O 1
ATOM 1745 N N . VAL A 1 215 ? 1.772 -8.155 8.006 1.00 81.19 215 VAL A N 1
ATOM 1746 C CA . VAL A 1 215 ? 1.533 -7.208 9.096 1.00 81.19 215 VAL A CA 1
ATOM 1747 C C . VAL A 1 215 ? 0.031 -7.114 9.387 1.00 81.19 215 VAL A C 1
ATOM 1749 O O . VAL A 1 215 ? -0.343 -6.991 10.552 1.00 81.19 215 VAL A O 1
ATOM 1752 N N . LEU A 1 216 ? -0.847 -7.276 8.389 1.00 82.38 216 LEU A N 1
ATOM 1753 C CA . LEU A 1 216 ? -2.294 -7.385 8.596 1.00 82.38 216 LEU A CA 1
ATOM 1754 C C . LEU A 1 216 ? -2.657 -8.648 9.387 1.00 82.38 216 LEU A C 1
ATOM 1756 O O . LEU A 1 216 ? -3.429 -8.565 10.345 1.00 82.38 216 LEU A O 1
ATOM 1760 N N . LEU A 1 217 ? -2.080 -9.800 9.031 1.00 82.88 217 LEU A N 1
ATOM 1761 C CA . LEU A 1 217 ? -2.275 -11.059 9.757 1.00 82.88 217 LEU A CA 1
ATOM 1762 C C . LEU A 1 217 ? -1.764 -10.967 11.205 1.00 82.88 217 LEU A C 1
ATOM 1764 O O . LEU A 1 217 ? -2.365 -11.532 12.121 1.00 82.88 217 LEU A O 1
ATOM 1768 N N . TRP A 1 218 ? -0.673 -10.230 11.426 1.00 86.94 218 TRP A N 1
ATOM 1769 C CA . TRP A 1 218 ? -0.144 -9.942 12.759 1.00 86.94 218 TRP A CA 1
ATOM 1770 C C . TRP A 1 218 ? -1.040 -8.981 13.557 1.00 86.94 218 TRP A C 1
ATOM 1772 O O . TRP A 1 218 ? -1.307 -9.221 14.739 1.00 86.94 218 TRP A O 1
ATOM 1782 N N . ALA A 1 219 ? -1.522 -7.907 12.926 1.00 83.00 219 ALA A N 1
ATOM 1783 C CA . ALA A 1 219 ? -2.304 -6.862 13.581 1.00 83.00 219 ALA A CA 1
ATOM 1784 C C . ALA A 1 219 ? -3.747 -7.301 13.887 1.00 83.00 219 ALA A C 1
ATOM 1786 O O . ALA A 1 219 ? -4.322 -6.868 14.889 1.00 83.00 219 ALA A O 1
ATOM 1787 N N . SER A 1 220 ? -4.329 -8.163 13.048 1.00 87.12 220 SER A N 1
ATOM 1788 C CA . SER A 1 220 ? -5.743 -8.536 13.095 1.00 87.12 220 SER A CA 1
ATOM 1789 C C . SER A 1 220 ? -5.970 -9.919 13.712 1.00 87.12 220 SER A C 1
ATOM 1791 O O . SER A 1 220 ? -5.863 -10.958 13.059 1.00 87.12 220 SER A O 1
ATOM 1793 N N . GLU A 1 221 ? -6.370 -9.929 14.986 1.00 87.44 221 GLU A N 1
ATOM 1794 C CA . GLU A 1 221 ? -6.791 -11.148 15.687 1.00 87.44 221 GLU A CA 1
ATOM 1795 C C . GLU A 1 221 ? -7.933 -11.897 14.972 1.00 87.44 221 GLU A C 1
ATOM 1797 O O . GLU A 1 221 ? -7.836 -13.121 14.845 1.00 87.44 221 GLU A O 1
ATOM 1802 N N . PRO A 1 222 ? -8.998 -11.222 14.481 1.00 86.94 222 PRO A N 1
ATOM 1803 C CA . PRO A 1 222 ? -10.091 -11.906 13.795 1.00 86.94 222 PRO A CA 1
ATOM 1804 C C . PRO A 1 222 ? -9.625 -12.621 12.528 1.00 86.94 222 PRO A C 1
ATOM 1806 O O . PRO A 1 222 ? -9.978 -13.782 12.333 1.00 86.94 222 PRO A O 1
ATOM 1809 N N . ILE A 1 223 ? -8.791 -11.964 11.710 1.00 85.75 223 ILE A N 1
ATOM 1810 C CA . ILE A 1 223 ? -8.246 -12.568 10.486 1.00 85.75 223 ILE A CA 1
ATOM 1811 C C . ILE A 1 223 ? -7.419 -13.792 10.858 1.00 85.75 223 ILE A C 1
ATOM 1813 O O . ILE A 1 223 ? -7.654 -14.865 10.321 1.00 85.75 223 ILE A O 1
ATOM 1817 N N . ARG A 1 224 ? -6.533 -13.682 11.852 1.00 87.19 224 ARG A N 1
ATOM 1818 C CA . ARG A 1 224 ? -5.713 -14.815 12.288 1.00 87.19 224 ARG A CA 1
ATOM 1819 C C . ARG A 1 224 ? -6.544 -16.002 12.777 1.00 87.19 224 ARG A C 1
ATOM 1821 O O . ARG A 1 224 ? -6.191 -17.141 12.484 1.00 87.19 224 ARG A O 1
ATOM 1828 N N . ARG A 1 225 ? -7.633 -15.763 13.515 1.00 88.00 225 ARG A N 1
ATOM 1829 C CA . ARG A 1 225 ? -8.548 -16.832 13.955 1.00 88.00 225 ARG A CA 1
ATOM 1830 C C . ARG A 1 225 ? -9.252 -17.492 12.773 1.00 88.00 225 ARG A C 1
ATOM 1832 O O . ARG A 1 225 ? -9.312 -18.714 12.732 1.00 88.00 225 ARG A O 1
ATOM 1839 N N . LEU A 1 226 ? -9.736 -16.702 11.814 1.00 89.69 226 LEU A N 1
ATOM 1840 C CA . LEU A 1 226 ? -10.349 -17.224 10.591 1.00 89.69 226 LEU A CA 1
ATOM 1841 C C . LEU A 1 226 ? -9.341 -18.040 9.774 1.00 89.69 226 LEU A C 1
ATOM 1843 O O . LEU A 1 226 ? -9.631 -19.177 9.428 1.00 89.69 226 LEU A O 1
ATOM 1847 N N . THR A 1 227 ? -8.132 -17.523 9.552 1.00 86.62 227 THR A N 1
ATOM 1848 C CA . THR A 1 227 ? -7.072 -18.231 8.822 1.00 86.62 227 THR A CA 1
ATOM 1849 C C . THR A 1 227 ? -6.697 -19.551 9.494 1.00 86.62 227 THR A C 1
ATOM 1851 O O . THR A 1 227 ? -6.565 -20.558 8.808 1.00 86.62 227 THR A O 1
ATOM 1854 N N . LYS A 1 228 ? -6.555 -19.592 10.827 1.00 89.00 228 LYS A N 1
ATOM 1855 C CA . LYS A 1 228 ? -6.256 -20.848 11.536 1.00 89.00 228 LYS A CA 1
ATOM 1856 C C . LYS A 1 228 ? -7.388 -21.876 11.412 1.00 89.00 228 LYS A C 1
ATOM 1858 O O . LYS A 1 228 ? -7.098 -23.051 11.182 1.00 89.00 228 LYS A O 1
ATOM 1863 N N . LYS A 1 229 ? -8.642 -21.412 11.483 1.00 92.06 229 LYS A N 1
ATOM 1864 C CA . LYS A 1 229 ? -9.840 -22.238 11.305 1.00 92.06 229 LYS A CA 1
ATOM 1865 C C . LYS A 1 229 ? -9.914 -22.848 9.910 1.00 92.06 229 LYS A C 1
ATOM 1867 O O . LYS A 1 229 ? -10.093 -24.057 9.795 1.00 92.06 229 LYS A O 1
ATOM 1872 N N . GLU A 1 230 ? -9.737 -22.034 8.872 1.00 92.44 230 GLU A N 1
ATOM 1873 C CA . GLU A 1 230 ? -9.755 -22.489 7.474 1.00 92.44 230 GLU A CA 1
ATOM 1874 C C . GLU A 1 230 ? -8.596 -23.448 7.168 1.00 92.44 230 GLU A C 1
ATOM 1876 O O . GLU A 1 230 ? -8.777 -24.452 6.488 1.00 92.44 230 GLU A O 1
ATOM 1881 N N . LEU A 1 231 ? -7.410 -23.199 7.734 1.00 91.56 231 LEU A N 1
ATOM 1882 C CA . LEU A 1 231 ? -6.249 -24.080 7.567 1.00 91.56 231 LEU A CA 1
ATOM 1883 C C . LEU A 1 231 ? -6.298 -25.342 8.445 1.00 91.56 231 LEU A C 1
ATOM 1885 O O . LEU A 1 231 ? -5.384 -26.162 8.384 1.00 91.56 231 LEU A O 1
ATOM 1889 N N . GLY A 1 232 ? -7.311 -25.499 9.302 1.00 90.88 232 GLY A N 1
ATOM 1890 C CA . GLY A 1 232 ? -7.410 -26.630 10.228 1.00 90.88 232 GLY A CA 1
ATOM 1891 C C . GLY A 1 232 ? -6.288 -26.692 11.274 1.00 90.88 232 GLY A C 1
ATOM 1892 O O . GLY A 1 232 ? -6.133 -27.720 11.934 1.00 90.88 232 GLY A O 1
ATOM 1893 N N . ILE A 1 233 ? -5.527 -25.608 11.465 1.00 87.62 233 ILE A N 1
ATOM 1894 C CA . ILE A 1 233 ? -4.417 -25.534 12.433 1.00 87.62 233 ILE A CA 1
ATOM 1895 C C . ILE A 1 233 ? -4.945 -25.673 13.865 1.00 87.62 233 ILE A C 1
ATOM 1897 O O . ILE A 1 233 ? -4.254 -26.206 14.727 1.00 87.62 233 ILE A O 1
ATOM 1901 N N . ASP A 1 234 ? -6.196 -25.279 14.104 1.00 79.88 234 ASP A N 1
ATOM 1902 C CA . ASP A 1 234 ? -6.908 -25.438 15.379 1.00 79.88 234 ASP A CA 1
ATOM 1903 C C . ASP A 1 234 ? -6.969 -26.898 15.853 1.00 79.88 234 ASP A C 1
ATOM 1905 O O . ASP A 1 234 ? -7.112 -27.164 17.045 1.00 79.88 234 ASP A O 1
ATOM 1909 N N . LYS A 1 235 ? -6.895 -27.843 14.906 1.00 74.69 235 LYS A N 1
ATOM 1910 C CA . LYS A 1 235 ? -6.950 -29.286 15.162 1.00 74.69 235 LYS A CA 1
ATOM 1911 C C . LYS A 1 235 ? -5.568 -29.895 15.374 1.00 74.69 235 LYS A C 1
ATOM 1913 O O . LYS A 1 235 ? -5.479 -31.055 15.772 1.00 74.69 235 LYS A O 1
ATOM 1918 N N . LEU A 1 236 ? -4.497 -29.148 15.100 1.00 67.31 236 LEU A N 1
ATOM 1919 C CA . LEU A 1 236 ? -3.152 -29.643 15.335 1.00 67.31 236 LEU A CA 1
ATOM 1920 C C . LEU A 1 236 ? -2.865 -29.625 16.845 1.00 67.31 236 LEU A C 1
ATOM 1922 O O . LEU A 1 236 ? -3.102 -28.612 17.502 1.00 67.31 236 LEU A O 1
ATOM 1926 N N . PRO A 1 237 ? -2.300 -30.705 17.413 1.00 62.53 237 PRO A N 1
ATOM 1927 C CA . PRO A 1 237 ? -2.013 -30.830 18.844 1.00 62.53 237 PRO A CA 1
ATOM 1928 C C . PRO A 1 237 ? -0.842 -29.945 19.321 1.00 62.53 237 PRO A C 1
ATOM 1930 O O . PRO A 1 237 ? -0.223 -30.227 20.348 1.00 62.53 237 PRO A O 1
ATOM 1933 N N . PHE A 1 238 ? -0.522 -28.864 18.603 1.00 50.97 238 PHE A N 1
ATOM 1934 C CA . PHE A 1 238 ? 0.520 -27.915 18.978 1.00 50.97 238 PHE A CA 1
ATOM 1935 C C . PHE A 1 238 ? 0.039 -27.023 20.124 1.00 50.97 238 PHE A C 1
ATOM 1937 O O . PHE A 1 238 ? -0.396 -25.894 19.927 1.00 50.97 238 PHE A O 1
ATOM 1944 N N . GLY A 1 239 ? 0.159 -27.565 21.335 1.00 46.62 239 GLY A N 1
ATOM 1945 C CA . GLY A 1 239 ? 0.183 -26.827 22.588 1.00 46.62 239 GLY A CA 1
ATOM 1946 C C . GLY A 1 239 ? -1.164 -26.240 22.987 1.00 46.62 239 GLY A C 1
ATOM 1947 O O . GLY A 1 239 ? -1.558 -25.168 22.535 1.00 46.62 239 GLY A O 1
ATOM 1948 N N . LYS A 1 240 ? -1.812 -26.873 23.970 1.00 47.84 240 LYS A N 1
ATOM 1949 C CA . LYS A 1 240 ? -2.671 -26.142 24.906 1.00 47.84 240 LYS A CA 1
ATOM 1950 C C . LYS A 1 240 ? -1.808 -25.041 25.526 1.00 47.84 240 LYS A C 1
ATOM 1952 O O . LYS A 1 240 ? -1.116 -25.284 26.511 1.00 47.84 240 LYS A O 1
ATOM 1957 N N . SER A 1 241 ? -1.792 -23.846 24.934 1.00 52.28 241 SER A N 1
ATOM 1958 C CA . SER A 1 241 ? -1.306 -22.672 25.643 1.00 52.28 241 SER A CA 1
ATOM 1959 C C . SER A 1 241 ? -2.190 -22.579 26.874 1.00 52.28 241 SER A C 1
ATOM 1961 O O . SER A 1 241 ? -3.413 -22.546 26.734 1.00 52.28 241 SER A O 1
ATOM 1963 N N . SER A 1 242 ? -1.586 -22.616 28.050 1.00 48.69 242 SER A N 1
ATOM 1964 C CA . SER A 1 242 ? -2.213 -22.389 29.343 1.00 48.69 242 SER A CA 1
ATOM 1965 C C . SER A 1 242 ? -2.808 -20.979 29.386 1.00 48.69 242 SER A C 1
ATOM 1967 O O . SER A 1 242 ? -2.296 -20.071 30.032 1.00 48.69 242 SER A O 1
ATOM 1969 N N . THR A 1 243 ? -3.897 -20.762 28.653 1.00 49.91 243 THR A N 1
ATOM 1970 C CA . THR A 1 243 ? -4.785 -19.632 28.863 1.00 49.91 243 THR A CA 1
ATOM 1971 C C . THR A 1 243 ? -5.401 -19.863 30.226 1.00 49.91 243 THR A C 1
ATOM 1973 O O . THR A 1 243 ? -6.260 -20.734 30.384 1.00 49.91 243 THR A O 1
ATOM 1976 N N . SER A 1 244 ? -4.903 -19.123 31.216 1.00 46.53 244 SER A N 1
ATOM 1977 C CA . SER A 1 244 ? -5.587 -18.955 32.487 1.00 46.53 244 SER A CA 1
ATOM 1978 C C . SER A 1 244 ? -7.053 -18.651 32.194 1.00 46.53 244 SER A C 1
ATOM 1980 O O . SER A 1 244 ? -7.379 -17.903 31.267 1.00 46.53 244 SER A O 1
ATOM 1982 N N . SER A 1 245 ? -7.939 -19.301 32.940 1.00 41.34 245 SER A N 1
ATOM 1983 C CA . SER A 1 245 ? -9.385 -19.152 32.847 1.00 41.34 245 SER A CA 1
ATOM 1984 C C . SER A 1 245 ? -9.801 -17.752 33.308 1.00 41.34 245 SER A C 1
ATOM 1986 O O . SER A 1 245 ? -10.384 -17.573 34.374 1.00 41.34 245 SER A O 1
ATOM 1988 N N . VAL A 1 246 ? -9.470 -16.729 32.530 1.00 54.66 246 VAL A N 1
ATOM 1989 C CA . VAL A 1 246 ? -10.132 -15.437 32.632 1.00 54.66 246 VAL A CA 1
ATOM 1990 C C . VAL A 1 246 ? -11.470 -15.637 31.941 1.00 54.66 246 VAL A C 1
ATOM 1992 O O . VAL A 1 246 ? -11.518 -15.902 30.738 1.00 54.66 246 VAL A O 1
ATOM 1995 N N . ALA A 1 247 ? -12.544 -15.607 32.732 1.00 55.34 247 ALA A N 1
ATOM 1996 C CA . ALA A 1 247 ? -13.906 -15.716 32.236 1.00 55.34 247 ALA A CA 1
ATOM 1997 C C . ALA A 1 247 ? -14.085 -14.764 31.039 1.00 55.34 247 ALA A C 1
ATOM 1999 O O . ALA A 1 247 ? -13.642 -13.612 31.114 1.00 55.34 247 ALA A O 1
ATOM 2000 N N . PRO A 1 248 ? -14.673 -15.229 29.921 1.00 48.84 248 PRO A N 1
ATOM 2001 C CA . PRO A 1 248 ? -14.864 -14.381 28.758 1.00 48.84 248 PRO A CA 1
ATOM 2002 C C . PRO A 1 248 ? -15.654 -13.139 29.195 1.00 48.84 248 PRO A C 1
ATOM 20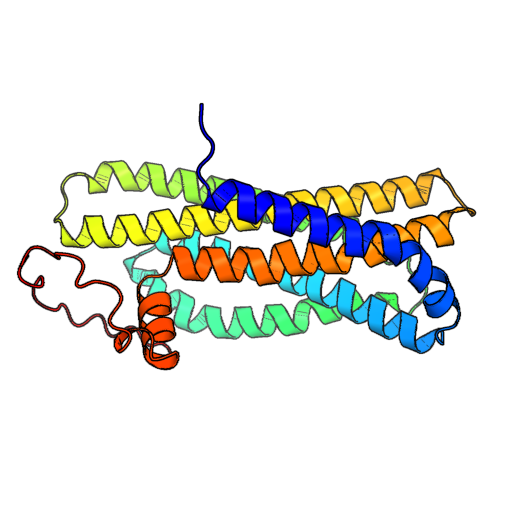04 O O . PRO A 1 248 ? -16.718 -13.296 29.802 1.00 48.84 248 PRO A O 1
ATOM 2007 N N . PRO A 1 249 ? -15.156 -11.913 28.939 1.00 48.25 249 PRO A N 1
ATOM 2008 C CA . PRO A 1 249 ? -15.940 -10.718 29.201 1.00 48.25 249 PRO A CA 1
ATOM 2009 C C . PRO A 1 249 ? -17.258 -10.863 28.446 1.00 48.25 249 PRO A C 1
ATOM 2011 O O . PRO A 1 249 ? -17.256 -11.286 27.286 1.00 48.25 249 PRO A 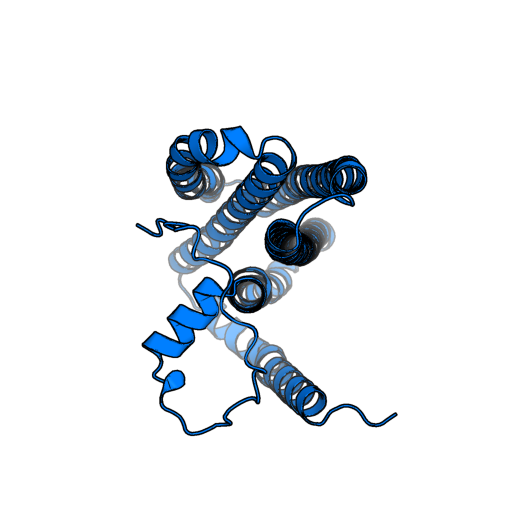O 1
ATOM 2014 N N . ALA A 1 250 ? -18.362 -10.571 29.142 1.00 51.75 250 ALA A N 1
ATOM 2015 C CA . ALA A 1 250 ? -19.718 -10.690 28.627 1.00 51.75 250 ALA A CA 1
ATOM 2016 C C . ALA A 1 250 ? -19.752 -10.213 27.176 1.00 51.75 250 ALA A C 1
ATOM 2018 O O . ALA A 1 250 ? -19.376 -9.078 26.874 1.00 51.75 250 ALA A O 1
ATOM 2019 N N . THR A 1 251 ? -20.111 -11.128 26.280 1.00 43.06 251 THR A N 1
ATOM 2020 C CA . THR A 1 251 ? -20.115 -10.938 24.835 1.00 43.06 251 THR A CA 1
ATOM 2021 C C . THR A 1 251 ? -21.032 -9.776 24.472 1.00 43.06 251 THR A C 1
ATOM 2023 O O . THR A 1 251 ? -22.211 -9.960 24.179 1.00 43.06 251 THR A O 1
ATOM 2026 N N . LEU A 1 252 ? -20.482 -8.564 24.450 1.00 44.47 252 LEU A N 1
ATOM 2027 C CA . LEU A 1 252 ? -20.999 -7.486 23.629 1.00 44.47 252 LEU A CA 1
ATOM 2028 C C . LEU A 1 252 ? -20.877 -7.996 22.199 1.00 44.47 252 LEU A C 1
ATOM 2030 O O . LEU A 1 252 ? -19.777 -8.128 21.665 1.00 44.47 252 LEU A O 1
ATOM 2034 N N . SER A 1 253 ? -22.022 -8.388 21.640 1.00 38.62 253 SER A N 1
ATOM 2035 C CA . SER A 1 253 ? -22.209 -8.876 20.277 1.00 38.62 253 SER A CA 1
ATOM 2036 C C . SER A 1 253 ? -21.703 -7.834 19.274 1.00 38.62 253 SER A C 1
ATOM 2038 O O . SER A 1 253 ? -22.473 -7.104 18.645 1.00 38.62 253 SER A O 1
ATOM 2040 N N . CYS A 1 254 ? -20.390 -7.775 19.096 1.00 41.75 254 CYS A N 1
ATOM 2041 C CA . CYS A 1 254 ? -19.744 -7.043 18.031 1.00 41.75 254 CYS A CA 1
ATOM 2042 C C . CYS A 1 254 ? -19.930 -7.890 16.769 1.00 41.75 254 CYS A C 1
ATOM 2044 O O . CYS A 1 254 ? -19.088 -8.711 16.409 1.00 41.75 254 CYS A O 1
ATOM 2046 N N . LYS A 1 255 ? -21.102 -7.747 16.133 1.00 36.53 255 LYS A N 1
ATOM 2047 C CA . LYS A 1 255 ? -21.347 -8.227 14.769 1.00 36.53 255 LYS A CA 1
ATOM 2048 C C . LYS A 1 255 ? -20.383 -7.478 13.845 1.00 36.53 255 LYS A C 1
ATOM 2050 O O . LYS A 1 255 ? -20.731 -6.434 13.291 1.00 36.53 255 LYS A O 1
ATOM 2055 N N . PHE A 1 256 ? -19.161 -7.985 13.719 1.00 43.91 256 PHE A N 1
ATOM 2056 C CA . PHE A 1 256 ? -18.256 -7.618 12.642 1.00 43.91 256 PHE A CA 1
ATOM 2057 C C . PHE A 1 256 ? -18.846 -8.183 11.353 1.00 43.91 256 PHE A C 1
ATOM 2059 O O . PHE A 1 256 ? -18.805 -9.383 11.097 1.00 43.91 256 PHE A O 1
ATOM 2066 N N . TYR A 1 257 ? -19.464 -7.301 10.574 1.00 40.84 257 TYR A N 1
ATOM 2067 C CA . TYR A 1 257 ? -19.885 -7.598 9.215 1.00 40.84 257 TYR A CA 1
ATOM 2068 C C . TYR A 1 257 ? -18.655 -7.487 8.313 1.00 40.84 257 TYR A C 1
ATOM 2070 O O . TYR A 1 257 ? -18.347 -6.414 7.808 1.00 40.84 257 TYR A O 1
ATOM 2078 N N . LEU A 1 258 ? -17.947 -8.603 8.154 1.00 37.19 258 LEU A N 1
ATOM 2079 C CA . LEU A 1 258 ? -17.330 -8.940 6.877 1.00 37.19 258 LEU A CA 1
ATOM 2080 C C . LEU A 1 258 ? -18.442 -9.614 6.064 1.00 37.19 258 LEU A C 1
ATOM 2082 O O . LEU A 1 258 ? -18.713 -10.801 6.237 1.00 37.19 258 LEU A O 1
ATOM 2086 N N . LYS A 1 259 ? -19.178 -8.811 5.299 1.00 33.00 259 LYS A N 1
ATOM 2087 C CA . LYS A 1 259 ? -20.012 -9.262 4.186 1.00 33.00 259 LYS A CA 1
ATOM 2088 C C . LYS A 1 259 ? -19.490 -8.569 2.945 1.00 33.00 259 LYS A C 1
ATOM 2090 O O . LYS A 1 259 ? -19.192 -7.360 3.078 1.00 33.00 259 LYS A O 1
#

Secondary structure (DSSP, 8-state):
-PPPHHHHHHHHHHHHHHHHHHTTHHHHHHHHHTS-HHHHHHHHHHHHHHHHHHHHHHHHHHHHHHHHHH-HHHHHHHHHHHHHHHHHHHHHHHHHHHGGGGSSS-HHHHHHHHHHHHHHHHHHHHHHHHHHHHHHHHTTTT--HHHHHHHHHHHHHHHHHHHHHHHHHHHHHHHHHHHHHHHHHGGGHHHHHHHHHHHHHHHHIIIIIIHHHHHHHHH-HHHHHHHHHHTTGGGS-S--------PPP----------

InterPro domains:
  IPR000609 7TM GPCR, serpentine receptor class g (Srg) [PF02118] (6-104)